Protein AF-A0A7X2MSC3-F1 (afdb_monomer_lite)

pLDDT: mean 94.72, std 5.73, range [72.88, 98.81]

Foldseek 3Di:
DCDDDDPPDDDDPVNDDDDDFDDPVPFDFQQCADDADAFDPDDWDWFFAAPVRATHPFLEEEEEELAQVCVVLVVVLQVCCVPPPVVVQVLHPGYDYPHDHDFAPDPCPDPPNCVVLLVSLVVCVPVNNRLRYAYEYQAPTPRDVVNSQVADPVGDGRDDDPLSYQHCPDPVQDDSVSSSVSNVVSSNVSSVVSSVTGIDIGQLLSDEEEDDDDDDDPCCVVPVVVVVVVVCSNSVSSNHHYDYDPCVVCVSVVSVVRNNDNDPVD

Radius of gyration: 23.98 Å; chains: 1; bounding box: 56×48×65 Å

InterPro domains:
  IPR007392 D-galactarate/Altronate dehydratase, second domain [PF04295] (47-195)
  IPR048332 D-galactarate/Altronate dehydratase, C-terminal domain [PF20629] (205-266)
  IPR052172 UxaA family altronate/galactarate dehydratases [PTHR30536] (1-266)

Sequence (266 aa):
ALRDIAQGSWIDESLVALPEAPPLESLPLATQVPPDLPPLEGYTFEGYRNADGSVGTRNLLGITTSVHCVAGVVDHVVQIIERDLLPRYPNVDGVVALNHLYGCGVAINAPAAVVPIRTIHNLALNANFGGEVMIVSLGCEKLQPERLLTGTPDVQAISLDDHDIVRLQDEKLVGFGAMVNEILQVAERHLQRLNQRQRETCSAAELIVGMQCGGSDAFSGVTANPAVGFASDLLVRCGATVMFSEVTEVRDAIHLLTPRVINQEV

Structure (mmCIF, N/CA/C/O backbone):
data_AF-A0A7X2MSC3-F1
#
_entry.id   AF-A0A7X2MSC3-F1
#
loop_
_atom_site.group_PDB
_atom_site.id
_atom_site.type_symbol
_atom_site.label_atom_id
_atom_site.label_alt_id
_atom_site.label_comp_id
_atom_site.label_asym_id
_atom_site.label_entity_id
_atom_site.label_seq_id
_atom_site.pdbx_PDB_ins_code
_atom_site.Cartn_x
_atom_site.Cartn_y
_atom_site.Cartn_z
_atom_site.occupancy
_atom_site.B_iso_or_equiv
_atom_site.auth_seq_id
_atom_site.auth_comp_id
_atom_site.auth_asym_id
_atom_site.auth_atom_id
_atom_site.pdbx_PDB_model_num
ATOM 1 N N . ALA A 1 1 ? 29.689 -7.950 -26.644 1.00 92.69 1 ALA A N 1
ATOM 2 C CA . ALA A 1 1 ? 30.665 -8.873 -26.030 1.00 92.69 1 ALA A CA 1
ATOM 3 C C . ALA A 1 1 ? 32.055 -8.276 -26.179 1.00 92.69 1 ALA A C 1
ATOM 5 O O . ALA A 1 1 ? 32.299 -7.611 -27.179 1.00 92.69 1 ALA A O 1
ATOM 6 N N . LEU A 1 2 ? 32.942 -8.481 -25.206 1.00 96.69 2 LEU A N 1
ATOM 7 C CA . LEU A 1 2 ? 34.317 -7.956 -25.253 1.00 96.69 2 LEU A CA 1
ATOM 8 C C . LEU A 1 2 ? 35.254 -8.772 -26.164 1.00 96.69 2 LEU A C 1
ATOM 10 O O . LEU A 1 2 ? 36.354 -8.332 -26.484 1.00 96.69 2 LEU A O 1
ATOM 14 N N . ARG A 1 3 ? 34.816 -9.964 -26.577 1.00 96.38 3 ARG A N 1
ATOM 15 C CA . ARG A 1 3 ? 35.485 -10.883 -27.508 1.00 96.38 3 ARG A CA 1
ATOM 16 C C . ARG A 1 3 ? 34.456 -11.826 -28.137 1.00 96.38 3 ARG A C 1
ATOM 18 O O . ARG A 1 3 ? 33.317 -11.862 -27.669 1.00 96.38 3 ARG A O 1
ATOM 25 N N . ASP A 1 4 ? 34.860 -12.608 -29.135 1.00 97.62 4 ASP A N 1
ATOM 26 C CA . ASP A 1 4 ? 34.020 -13.665 -29.712 1.00 97.62 4 ASP A CA 1
ATOM 27 C C . ASP A 1 4 ? 33.708 -14.748 -28.664 1.00 97.62 4 ASP A C 1
ATOM 29 O O . ASP A 1 4 ? 34.598 -15.212 -27.945 1.00 97.62 4 ASP A O 1
ATOM 33 N N . ILE A 1 5 ? 32.437 -15.153 -28.570 1.00 97.44 5 ILE A N 1
ATOM 34 C CA . ILE A 1 5 ? 31.948 -16.159 -27.616 1.00 97.44 5 ILE A CA 1
ATOM 35 C C . ILE A 1 5 ? 31.290 -17.292 -28.407 1.00 97.44 5 ILE A C 1
ATOM 37 O O . ILE A 1 5 ? 30.357 -17.062 -29.174 1.00 97.44 5 ILE A O 1
ATOM 41 N N . ALA A 1 6 ? 31.770 -18.523 -28.224 1.00 97.94 6 ALA A N 1
ATOM 42 C CA . ALA A 1 6 ? 31.222 -19.693 -28.906 1.00 97.94 6 ALA A CA 1
ATOM 43 C C . ALA A 1 6 ? 29.852 -20.102 -28.328 1.00 97.94 6 ALA A C 1
ATOM 45 O O . ALA A 1 6 ? 29.614 -19.988 -27.123 1.00 97.94 6 ALA A O 1
ATOM 46 N N . GLN A 1 7 ? 28.963 -20.636 -29.166 1.00 98.00 7 GLN A N 1
ATOM 47 C CA . GLN A 1 7 ? 27.660 -21.161 -28.738 1.00 98.00 7 GLN A CA 1
ATOM 48 C C . GLN A 1 7 ? 27.803 -22.245 -27.652 1.00 98.00 7 GLN A C 1
ATOM 50 O O . GLN A 1 7 ? 28.674 -23.107 -27.742 1.00 98.00 7 GLN A O 1
ATOM 55 N N . GLY A 1 8 ? 26.928 -22.215 -26.639 1.00 97.69 8 GLY A N 1
ATOM 56 C CA . GLY A 1 8 ? 26.947 -23.162 -25.514 1.00 97.69 8 GLY A CA 1
ATOM 57 C C . GLY A 1 8 ? 27.988 -22.852 -24.432 1.00 97.69 8 GLY A C 1
ATOM 58 O O . GLY A 1 8 ? 28.121 -23.621 -23.483 1.00 97.69 8 GLY A O 1
ATOM 59 N N . SER A 1 9 ? 28.713 -21.735 -24.555 1.00 98.00 9 SER A N 1
ATOM 60 C CA . SER A 1 9 ? 29.642 -21.268 -23.522 1.00 98.00 9 SER A CA 1
ATOM 61 C C . SER A 1 9 ? 28.902 -20.578 -22.374 1.00 98.00 9 SER A C 1
ATOM 63 O O . SER A 1 9 ? 27.876 -19.931 -22.587 1.00 98.00 9 SER A O 1
ATOM 65 N N . TRP A 1 10 ? 29.454 -20.665 -21.162 1.00 97.75 10 TRP A N 1
ATOM 66 C CA . TRP A 1 10 ? 29.003 -19.854 -20.030 1.00 97.75 10 TRP A CA 1
ATOM 67 C C . TRP A 1 10 ? 29.459 -18.400 -20.206 1.00 97.75 10 TRP A C 1
ATOM 69 O O . TRP A 1 10 ? 30.624 -18.149 -20.517 1.00 97.75 10 TRP A O 1
ATOM 79 N N . ILE A 1 11 ? 28.530 -17.458 -20.030 1.00 98.00 11 ILE A N 1
ATOM 80 C CA . ILE A 1 11 ? 28.796 -16.019 -20.068 1.00 98.00 11 ILE A CA 1
ATOM 81 C C . ILE A 1 11 ? 28.781 -15.497 -18.633 1.00 98.00 11 ILE A C 1
ATOM 83 O O . ILE A 1 11 ? 27.747 -15.562 -17.972 1.00 98.00 11 ILE A O 1
ATOM 87 N N . ASP A 1 12 ? 29.917 -14.987 -18.168 1.00 97.31 12 ASP A N 1
ATOM 88 C CA . ASP A 1 12 ? 30.031 -14.254 -16.909 1.00 97.31 12 ASP A CA 1
ATOM 89 C C . ASP A 1 12 ? 30.137 -12.737 -17.152 1.00 97.31 12 ASP A C 1
ATOM 91 O O . ASP A 1 12 ? 30.387 -12.283 -18.275 1.00 97.31 12 ASP A O 1
ATOM 95 N N . GLU A 1 13 ? 29.969 -11.952 -16.086 1.00 97.88 13 GLU A N 1
ATOM 96 C CA . GLU A 1 13 ? 29.914 -10.485 -16.149 1.00 97.88 13 GLU A CA 1
ATOM 97 C C . GLU A 1 13 ? 31.181 -9.843 -16.742 1.00 97.88 13 GLU A C 1
ATOM 99 O O . GLU A 1 13 ? 31.117 -8.766 -17.329 1.00 97.88 13 GLU A O 1
ATOM 104 N N . SER A 1 14 ? 32.344 -10.502 -16.665 1.00 97.50 14 SER A N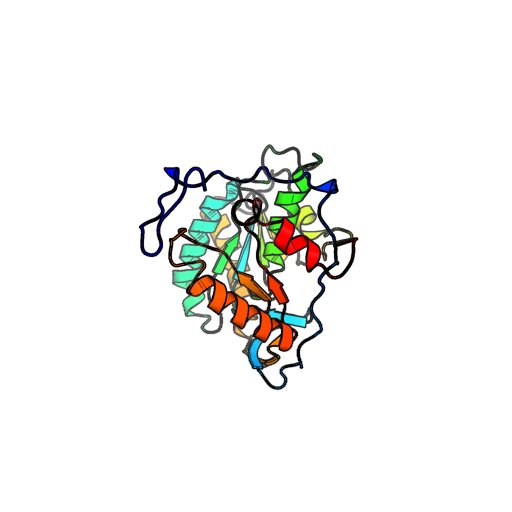 1
ATOM 105 C CA . SER A 1 14 ? 33.598 -9.982 -17.229 1.00 97.50 14 SER A CA 1
ATOM 106 C C . SER A 1 14 ? 33.680 -10.083 -18.756 1.00 97.50 14 SER A C 1
ATOM 108 O O . SER A 1 14 ? 34.610 -9.547 -19.360 1.00 97.50 14 SER A O 1
ATOM 110 N N . LEU A 1 15 ? 32.729 -10.767 -19.402 1.00 97.81 15 LEU A N 1
ATOM 111 C CA . LEU A 1 15 ? 32.680 -10.947 -20.858 1.00 97.81 15 LEU A CA 1
ATOM 112 C C . LEU A 1 15 ? 31.780 -9.927 -21.563 1.00 97.81 15 LEU A C 1
ATOM 114 O O . LEU A 1 15 ? 31.787 -9.832 -22.802 1.00 97.81 15 LEU A O 1
ATOM 118 N N . VAL A 1 16 ? 31.017 -9.159 -20.789 1.00 98.06 16 VAL A N 1
ATOM 119 C CA . VAL A 1 16 ? 30.061 -8.171 -21.279 1.00 98.06 16 VAL A CA 1
ATOM 120 C C . VAL A 1 16 ? 30.520 -6.761 -20.922 1.00 98.06 16 VAL A C 1
ATOM 122 O O . VAL A 1 16 ? 31.125 -6.515 -19.886 1.00 98.06 16 VAL A O 1
ATOM 125 N N . ALA A 1 17 ? 30.261 -5.826 -21.831 1.00 97.88 17 ALA A N 1
ATOM 126 C CA . ALA A 1 17 ? 30.414 -4.405 -21.561 1.00 97.88 17 ALA A CA 1
ATOM 127 C C . ALA A 1 17 ? 29.020 -3.838 -21.313 1.00 97.88 17 ALA A C 1
ATOM 129 O O . ALA A 1 17 ? 28.121 -4.081 -22.123 1.00 97.88 17 ALA A O 1
ATOM 130 N N . LEU A 1 18 ? 28.850 -3.100 -20.217 1.00 97.94 18 LEU A N 1
ATOM 131 C CA . LEU A 1 18 ? 27.607 -2.383 -19.963 1.00 97.94 18 LEU A CA 1
ATOM 132 C C . LEU A 1 18 ? 27.454 -1.259 -20.999 1.00 97.94 18 LEU A C 1
ATOM 134 O O . LEU A 1 18 ? 28.422 -0.531 -21.242 1.00 97.94 18 LEU A O 1
ATOM 138 N N . PRO A 1 19 ? 26.279 -1.111 -21.631 1.00 97.38 19 PRO A N 1
ATOM 139 C CA . PRO A 1 19 ? 26.021 0.029 -22.497 1.00 97.38 19 PRO A CA 1
ATOM 140 C C . PRO A 1 19 ? 25.949 1.318 -21.669 1.00 97.38 19 PRO A C 1
ATOM 142 O O . PRO A 1 19 ? 25.466 1.314 -20.537 1.00 97.38 19 PRO A O 1
ATOM 145 N N . GLU A 1 20 ? 26.396 2.434 -22.241 1.00 97.75 20 GLU A N 1
ATOM 146 C CA . GLU A 1 20 ? 26.186 3.748 -21.631 1.00 97.75 20 GLU A CA 1
ATOM 147 C C . GLU A 1 20 ? 24.697 4.116 -21.688 1.00 97.75 20 GLU A C 1
ATOM 149 O O . GLU A 1 20 ? 24.053 4.006 -22.736 1.00 97.75 20 GLU A O 1
ATOM 154 N N . ALA A 1 21 ? 24.140 4.545 -20.555 1.00 97.88 21 ALA A N 1
ATOM 155 C CA . ALA A 1 21 ? 22.740 4.940 -20.482 1.00 97.88 21 ALA A CA 1
ATOM 156 C C . ALA A 1 21 ? 22.504 6.254 -21.256 1.00 97.88 21 ALA A C 1
ATOM 158 O O . ALA A 1 21 ? 23.259 7.214 -21.070 1.00 97.88 21 ALA A O 1
ATOM 159 N N . PRO A 1 22 ? 21.449 6.344 -22.088 1.00 97.00 22 PRO A N 1
ATOM 160 C CA . PRO A 1 22 ? 21.106 7.589 -22.764 1.00 97.00 22 PRO A CA 1
ATOM 161 C C . PRO A 1 22 ? 20.617 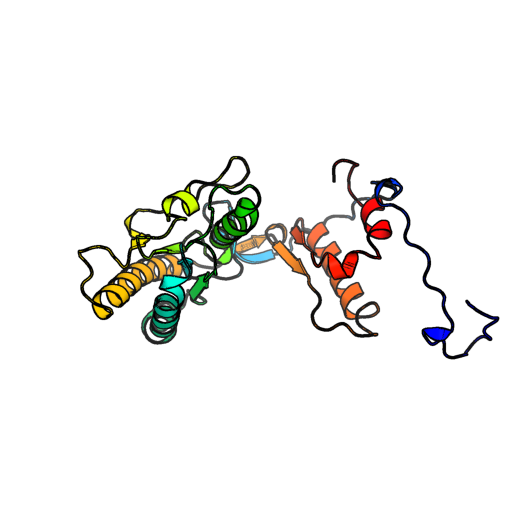8.660 -21.764 1.00 97.00 22 PRO A C 1
ATOM 163 O O . PRO A 1 22 ? 20.079 8.318 -20.704 1.00 97.00 22 PRO A O 1
ATOM 166 N N . PRO A 1 23 ? 20.749 9.961 -22.095 1.00 97.94 23 PRO A N 1
ATOM 167 C CA . PRO A 1 23 ? 20.162 11.049 -21.308 1.00 97.94 23 PRO A CA 1
ATOM 168 C C . PRO A 1 23 ? 18.635 10.927 -21.196 1.00 97.94 23 PRO A C 1
ATOM 170 O O . PRO A 1 23 ? 17.976 10.513 -22.153 1.00 97.94 23 PRO A O 1
ATOM 173 N N . LEU A 1 24 ? 18.058 11.333 -20.059 1.00 97.94 24 LEU A N 1
ATOM 174 C CA . LEU A 1 24 ? 16.615 11.206 -19.800 1.00 97.94 24 LEU A CA 1
ATOM 175 C C . LEU A 1 24 ? 15.771 11.996 -20.808 1.00 97.94 24 LEU A C 1
ATOM 177 O O . LEU A 1 24 ? 14.738 11.519 -21.262 1.00 97.94 24 LEU A O 1
ATOM 181 N N . GLU A 1 25 ? 16.247 13.171 -21.212 1.00 97.56 25 GLU A N 1
ATOM 182 C CA . GLU A 1 25 ? 15.561 14.079 -22.137 1.00 97.56 25 GLU A CA 1
ATOM 183 C C . GLU A 1 25 ? 15.488 13.517 -23.564 1.00 97.56 25 GLU A C 1
ATOM 185 O O . GLU A 1 25 ? 14.735 14.019 -24.395 1.00 97.56 25 GLU A O 1
ATOM 190 N N . SER A 1 26 ? 16.287 12.487 -23.860 1.00 97.75 26 SER A N 1
ATOM 191 C CA . SER A 1 26 ? 16.315 11.816 -25.161 1.00 97.75 26 SER A CA 1
ATOM 192 C C . SER A 1 26 ? 15.410 10.584 -25.237 1.00 97.75 26 SER A C 1
ATOM 194 O O . SER A 1 26 ? 15.279 9.991 -26.310 1.00 97.75 26 SER A O 1
ATOM 196 N N . LEU A 1 27 ? 14.801 10.175 -24.117 1.00 98.19 27 LEU A N 1
ATOM 197 C CA . LEU A 1 27 ? 13.987 8.967 -24.072 1.00 98.19 27 LEU A CA 1
ATOM 198 C C . LEU A 1 27 ? 12.670 9.151 -24.842 1.00 98.19 27 LEU A C 1
ATOM 200 O O . LEU A 1 27 ? 12.000 10.174 -24.692 1.00 98.19 27 LEU A O 1
ATOM 204 N N . PRO A 1 28 ? 12.251 8.156 -25.644 1.00 97.62 28 PRO A N 1
ATOM 205 C CA . PRO A 1 28 ? 10.963 8.208 -26.316 1.00 97.62 28 PRO A CA 1
ATOM 206 C C . PRO A 1 28 ? 9.818 8.096 -25.300 1.00 97.62 28 PRO A C 1
ATOM 208 O O . PRO A 1 28 ? 9.821 7.209 -24.441 1.00 97.62 28 PRO A O 1
ATOM 211 N N . LEU A 1 29 ? 8.820 8.969 -25.444 1.00 98.38 29 LEU A N 1
ATOM 212 C CA . LEU A 1 29 ? 7.627 9.035 -24.596 1.00 98.38 29 LEU A CA 1
ATOM 213 C C . LEU A 1 29 ? 6.388 8.619 -25.396 1.00 98.38 29 LEU A C 1
ATOM 215 O O . LEU A 1 29 ? 6.201 9.102 -26.514 1.00 98.38 29 LEU A O 1
ATOM 219 N N . ALA A 1 30 ? 5.557 7.736 -24.839 1.00 98.00 30 ALA A N 1
ATOM 220 C CA . ALA A 1 30 ? 4.280 7.295 -25.423 1.00 98.00 30 ALA A CA 1
ATOM 221 C C . ALA A 1 30 ? 4.374 6.779 -26.878 1.00 98.00 30 ALA A C 1
ATOM 223 O O . ALA A 1 30 ? 3.454 6.933 -27.679 1.00 98.00 30 ALA A O 1
ATOM 224 N N . THR A 1 31 ? 5.508 6.184 -27.258 1.00 98.25 31 THR A N 1
ATOM 225 C CA . THR A 1 31 ? 5.746 5.723 -28.641 1.00 98.25 31 THR A CA 1
ATOM 226 C C . THR A 1 31 ? 5.257 4.300 -28.908 1.00 98.25 31 THR A C 1
ATOM 228 O O . THR A 1 31 ? 5.161 3.894 -30.064 1.00 98.25 31 THR A O 1
ATOM 231 N N . GLN A 1 32 ? 4.968 3.532 -27.855 1.00 97.81 32 GLN A N 1
ATOM 232 C CA . GLN A 1 32 ? 4.581 2.122 -27.908 1.00 97.81 32 GLN A CA 1
ATOM 233 C C . GLN A 1 32 ? 3.467 1.832 -26.896 1.00 97.81 32 GLN A C 1
ATOM 235 O O . GLN A 1 32 ? 3.558 0.895 -26.100 1.00 97.81 32 GLN A O 1
ATOM 240 N N . VAL A 1 33 ? 2.417 2.654 -26.911 1.00 97.81 33 VAL A N 1
ATOM 241 C CA . VAL A 1 33 ? 1.224 2.414 -26.094 1.00 97.81 33 VAL A CA 1
ATOM 242 C C . VAL A 1 33 ? 0.535 1.146 -26.610 1.00 97.81 33 VAL A C 1
ATOM 244 O O . VAL A 1 33 ? 0.126 1.118 -27.777 1.00 97.81 33 VAL A O 1
ATOM 247 N N . PRO A 1 34 ? 0.443 0.072 -25.806 1.00 96.19 34 PRO A N 1
ATOM 248 C CA . PRO A 1 34 ? -0.243 -1.138 -26.234 1.00 96.19 34 PRO A CA 1
ATOM 249 C C . PRO A 1 34 ? -1.746 -0.861 -26.399 1.00 96.19 34 PRO A C 1
ATOM 251 O O . PRO A 1 34 ? -2.290 -0.019 -25.686 1.00 96.19 34 PRO A O 1
ATOM 254 N N . PRO A 1 35 ? -2.438 -1.555 -27.320 1.00 96.31 35 PRO A N 1
ATOM 255 C CA . PRO A 1 35 ? -3.889 -1.469 -27.395 1.00 96.31 35 PRO A CA 1
ATOM 256 C C . PRO A 1 35 ? -4.527 -2.062 -26.135 1.00 96.31 35 PRO A C 1
ATOM 258 O O . PRO A 1 35 ? -3.997 -3.013 -25.553 1.00 96.31 35 PRO A O 1
ATOM 261 N N . ASP A 1 36 ? -5.700 -1.550 -25.772 1.00 95.81 36 ASP A N 1
ATOM 262 C CA . ASP A 1 36 ? -6.474 -2.102 -24.665 1.00 95.81 36 ASP A CA 1
ATOM 263 C C . ASP A 1 36 ? -6.839 -3.569 -24.925 1.00 95.81 36 ASP A C 1
ATOM 265 O O . ASP A 1 36 ? -7.272 -3.968 -26.013 1.00 95.81 36 ASP A O 1
ATOM 269 N N . LEU A 1 37 ? -6.669 -4.388 -23.892 1.00 97.38 37 LEU A N 1
ATOM 270 C CA . LEU A 1 37 ? -7.087 -5.784 -23.889 1.00 97.38 37 LEU A CA 1
ATOM 271 C C . LEU A 1 37 ? -8.595 -5.872 -23.585 1.00 97.38 37 LEU A C 1
ATOM 273 O O . LEU A 1 37 ? -9.115 -5.033 -22.850 1.00 97.38 37 LEU A O 1
ATOM 277 N N . PRO A 1 38 ? -9.312 -6.908 -24.066 1.00 98.31 38 PRO A N 1
ATOM 278 C CA . PRO A 1 38 ? -10.724 -7.086 -23.735 1.00 98.31 38 PRO A CA 1
ATOM 279 C C . PRO A 1 38 ? -10.950 -7.154 -22.214 1.00 98.31 38 PRO A C 1
ATOM 281 O O . PRO A 1 38 ? -10.220 -7.904 -21.540 1.00 98.31 38 PRO A O 1
ATOM 284 N N . PRO A 1 39 ? -11.949 -6.428 -21.676 1.00 98.38 39 PRO A N 1
ATOM 285 C CA . PRO A 1 39 ? -12.200 -6.379 -20.241 1.00 98.38 39 PRO A CA 1
ATOM 286 C C . PRO A 1 39 ? -12.589 -7.754 -19.689 1.00 98.38 39 PRO A C 1
ATOM 288 O O . PRO A 1 39 ? -13.079 -8.631 -20.406 1.00 98.38 39 PRO A O 1
ATOM 291 N N . LEU A 1 40 ? -12.339 -7.943 -18.397 1.00 98.56 40 LEU A N 1
ATOM 292 C CA . LEU A 1 40 ? -12.760 -9.107 -17.627 1.00 98.56 40 LEU A CA 1
ATOM 293 C C . LEU A 1 40 ? -13.870 -8.684 -16.667 1.00 98.56 40 LEU A C 1
ATOM 295 O O . LEU A 1 40 ? -13.644 -7.911 -15.742 1.00 98.56 40 LEU A O 1
ATOM 299 N N . GLU A 1 41 ? -15.072 -9.208 -16.880 1.00 97.69 41 GLU A N 1
ATOM 300 C CA . GLU A 1 41 ? -16.261 -8.862 -16.098 1.00 97.69 41 GLU A CA 1
ATOM 301 C C . GLU A 1 41 ? -16.670 -10.003 -15.155 1.00 97.69 41 GLU A C 1
ATOM 303 O O . GLU A 1 41 ? -16.309 -11.163 -15.354 1.00 97.69 41 GLU A O 1
ATOM 308 N N . GLY A 1 42 ? -17.450 -9.678 -14.120 1.00 97.50 42 GLY A N 1
ATOM 309 C CA . GLY A 1 42 ? -18.050 -10.665 -13.213 1.00 97.50 42 GLY A CA 1
ATOM 310 C C . GLY A 1 42 ? -17.126 -11.218 -12.122 1.00 97.50 42 GLY A C 1
ATOM 311 O O . GLY A 1 42 ? -17.589 -11.993 -11.287 1.00 97.50 42 GLY A O 1
ATOM 312 N N . TYR A 1 43 ? -15.853 -10.815 -12.081 1.00 98.62 43 TYR A N 1
ATOM 313 C CA . TYR A 1 43 ? -14.948 -11.155 -10.983 1.00 98.62 43 TYR A CA 1
ATOM 314 C C . TYR A 1 43 ? -15.225 -10.284 -9.759 1.00 98.62 43 TYR A C 1
ATOM 316 O O . TYR A 1 43 ? -15.305 -9.058 -9.856 1.00 98.62 43 TYR A O 1
ATOM 324 N N . THR A 1 44 ? -15.345 -10.922 -8.599 1.00 98.81 44 THR A N 1
ATOM 325 C CA . THR A 1 44 ? -15.687 -10.265 -7.337 1.00 98.81 44 THR A CA 1
ATOM 326 C C . THR A 1 44 ? -14.785 -10.722 -6.194 1.00 98.81 44 THR A C 1
ATOM 328 O O . THR A 1 44 ? -14.074 -11.724 -6.299 1.00 98.81 44 THR A O 1
ATOM 331 N N . PHE A 1 45 ? -14.818 -9.983 -5.086 1.00 98.75 45 PHE A N 1
ATOM 332 C CA . PHE A 1 45 ? -14.236 -10.380 -3.808 1.00 98.75 45 PHE A CA 1
ATOM 333 C C . PHE A 1 45 ? -15.104 -9.893 -2.645 1.00 98.75 45 PHE A C 1
ATOM 335 O O . PHE A 1 45 ? -15.861 -8.936 -2.778 1.00 98.75 45 PHE A O 1
ATOM 342 N N . GLU A 1 46 ? -14.969 -10.537 -1.490 1.00 98.69 46 GLU A N 1
ATOM 343 C CA . GLU A 1 46 ? -15.667 -10.137 -0.268 1.00 98.69 46 GLU A CA 1
ATOM 344 C C . GLU A 1 46 ? -14.871 -9.032 0.438 1.00 98.69 46 GLU A C 1
ATOM 346 O O . GLU A 1 46 ? -13.817 -9.299 1.026 1.00 98.69 46 GLU A O 1
ATOM 351 N N . GLY A 1 47 ? -15.348 -7.790 0.374 1.00 98.38 47 GLY A N 1
ATOM 352 C CA . GLY A 1 47 ? -14.659 -6.599 0.880 1.00 98.38 47 GLY A CA 1
ATOM 353 C C . GLY A 1 47 ? -15.513 -5.770 1.838 1.00 98.38 47 GLY A C 1
ATOM 354 O O . GLY A 1 47 ? -16.711 -5.994 1.962 1.00 98.38 47 GLY A O 1
ATOM 355 N N . TYR A 1 48 ? -14.902 -4.810 2.528 1.00 98.56 48 TYR A N 1
ATOM 356 C CA . TYR A 1 48 ? -15.590 -3.871 3.414 1.00 98.56 48 TYR A CA 1
ATOM 357 C C . TYR A 1 48 ? -15.796 -2.540 2.696 1.00 98.56 48 TYR A C 1
ATOM 359 O O . TYR A 1 48 ? -14.840 -1.787 2.505 1.00 98.56 48 TYR A O 1
ATOM 367 N N . ARG A 1 49 ? -17.036 -2.244 2.298 1.00 98.06 49 ARG A N 1
ATOM 368 C CA . ARG A 1 49 ? -17.384 -0.968 1.667 1.00 98.06 49 ARG A CA 1
ATOM 369 C C . ARG A 1 49 ? -17.226 0.182 2.669 1.00 98.06 49 ARG A C 1
ATOM 371 O O . ARG A 1 49 ? -17.618 0.061 3.835 1.00 98.06 49 ARG A O 1
ATOM 378 N N . ASN A 1 50 ? -16.643 1.285 2.213 1.00 96.75 50 ASN A N 1
ATOM 379 C CA . ASN A 1 50 ? -16.480 2.521 2.973 1.00 96.75 50 ASN A CA 1
ATOM 380 C C . ASN A 1 50 ? -17.479 3.582 2.499 1.00 96.75 50 ASN A C 1
ATOM 382 O O . ASN A 1 50 ? -18.015 3.503 1.393 1.00 96.75 50 ASN A O 1
ATOM 386 N N . ALA A 1 51 ? -17.712 4.601 3.328 1.00 93.25 51 ALA A N 1
ATOM 387 C CA . ALA A 1 51 ? -18.622 5.699 2.997 1.00 93.25 51 ALA A CA 1
ATOM 388 C C . ALA A 1 51 ? -18.142 6.552 1.805 1.00 93.25 51 ALA A C 1
ATOM 390 O O . ALA A 1 51 ? -18.963 7.144 1.109 1.00 93.25 51 ALA A O 1
ATOM 391 N N . ASP A 1 52 ? -16.830 6.591 1.552 1.00 92.69 52 ASP A N 1
ATOM 392 C CA . ASP A 1 52 ? -16.215 7.279 0.408 1.00 92.69 52 ASP A CA 1
ATOM 393 C C . ASP A 1 52 ? -16.263 6.466 -0.904 1.00 92.69 52 ASP A C 1
ATOM 395 O O . ASP A 1 52 ? -15.821 6.948 -1.945 1.00 92.69 52 ASP A O 1
ATOM 399 N N . GLY A 1 53 ? -16.812 5.246 -0.867 1.00 95.62 53 GLY A N 1
ATOM 400 C CA . GLY A 1 53 ? -16.923 4.329 -2.003 1.00 95.62 53 GLY A CA 1
ATOM 401 C C . GLY A 1 53 ? -15.796 3.299 -2.106 1.00 95.62 53 GLY A C 1
ATOM 402 O O . GLY A 1 53 ? -16.009 2.249 -2.720 1.00 95.62 53 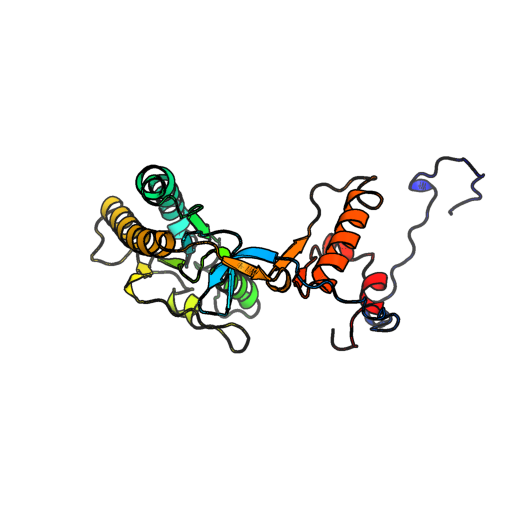GLY A O 1
ATOM 403 N N . SER A 1 54 ? -14.650 3.539 -1.459 1.00 97.50 54 SER A N 1
ATOM 404 C CA . SER A 1 54 ? -13.514 2.612 -1.460 1.00 97.50 54 SER A CA 1
ATOM 405 C C . SER A 1 54 ? -13.847 1.286 -0.765 1.00 97.50 54 SER A C 1
ATOM 407 O O . SER A 1 54 ? -14.809 1.180 0.006 1.00 97.50 54 SER A O 1
ATOM 409 N N . VAL A 1 55 ? -13.056 0.245 -1.043 1.00 98.69 55 VAL A N 1
ATOM 410 C CA . VAL A 1 55 ? -13.273 -1.095 -0.481 1.00 98.69 55 VAL A CA 1
ATOM 411 C C . VAL A 1 55 ? -12.022 -1.608 0.220 1.00 98.69 55 VAL A C 1
ATOM 413 O O . VAL A 1 55 ? -10.984 -1.838 -0.398 1.00 98.69 55 VAL A O 1
ATOM 416 N N . GLY A 1 56 ? -12.134 -1.836 1.527 1.00 98.44 56 GLY A N 1
ATOM 417 C CA . GLY A 1 56 ? -11.101 -2.482 2.329 1.00 98.44 56 GLY A CA 1
ATOM 418 C C . GLY A 1 56 ? -11.092 -4.002 2.146 1.00 98.44 56 GLY A C 1
ATOM 419 O O . GLY A 1 56 ? -12.131 -4.656 2.079 1.00 98.44 56 GLY A O 1
ATOM 420 N N . THR A 1 57 ? -9.907 -4.606 2.129 1.00 98.62 57 THR A N 1
ATOM 421 C CA . THR A 1 57 ? -9.724 -6.071 2.202 1.00 98.62 57 THR A CA 1
ATOM 422 C C . THR A 1 57 ? -9.610 -6.572 3.645 1.00 98.62 57 THR A C 1
ATOM 424 O O . THR A 1 57 ? -9.756 -7.775 3.912 1.00 98.62 57 THR A O 1
ATOM 427 N N . ARG A 1 58 ? -9.371 -5.649 4.580 1.00 98.50 58 ARG A N 1
ATOM 428 C CA . ARG A 1 58 ? -9.331 -5.844 6.031 1.00 98.50 58 ARG A CA 1
ATOM 429 C C . ARG A 1 58 ? -10.175 -4.780 6.733 1.00 98.50 58 ARG A C 1
ATOM 431 O O . ARG A 1 58 ? -10.446 -3.733 6.155 1.00 98.50 58 ARG A O 1
ATOM 438 N N . ASN A 1 59 ? -10.562 -5.065 7.968 1.00 98.50 59 ASN A N 1
ATOM 439 C CA . ASN A 1 59 ? -11.273 -4.165 8.866 1.00 98.50 59 ASN A CA 1
ATOM 440 C C . ASN A 1 59 ? -10.389 -3.875 10.084 1.00 98.50 59 ASN A C 1
ATOM 442 O O . ASN A 1 59 ? -10.395 -4.636 11.051 1.00 98.50 59 ASN A O 1
ATOM 446 N N . LEU A 1 60 ? -9.568 -2.829 9.997 1.00 98.56 60 LEU A N 1
ATOM 447 C CA . LEU A 1 60 ? -8.531 -2.508 10.978 1.00 98.56 60 LEU A CA 1
ATOM 448 C C . LEU A 1 60 ? -8.864 -1.223 11.732 1.00 98.56 60 LEU A C 1
ATOM 450 O O . LEU A 1 60 ? -9.344 -0.262 11.139 1.00 98.56 60 LEU A O 1
ATOM 454 N N . LEU A 1 61 ? -8.510 -1.175 13.014 1.00 98.12 61 LEU A N 1
ATOM 455 C CA . LEU A 1 61 ? -8.392 0.087 13.741 1.00 98.12 61 LEU A CA 1
ATOM 456 C C . LEU A 1 61 ? -7.048 0.747 13.407 1.00 98.12 61 LEU A C 1
ATOM 458 O O . LEU A 1 61 ? -5.993 0.167 13.672 1.00 98.12 61 LEU A O 1
ATOM 462 N N . GLY A 1 62 ? -7.079 1.962 12.863 1.00 97.19 62 GLY A N 1
ATOM 463 C CA . GLY A 1 62 ? -5.882 2.779 12.667 1.00 97.19 62 GLY A CA 1
ATOM 464 C C . GLY A 1 62 ? -5.644 3.721 13.845 1.00 97.19 62 GLY A C 1
ATOM 465 O O . GLY A 1 62 ? -6.525 4.496 14.207 1.00 97.19 62 GLY A O 1
ATOM 466 N N . ILE A 1 63 ? -4.443 3.701 14.423 1.00 96.88 63 ILE A N 1
ATOM 467 C CA . ILE A 1 63 ? -3.995 4.698 15.403 1.00 96.88 63 ILE A CA 1
ATOM 468 C C . ILE A 1 63 ? -2.865 5.495 14.764 1.00 96.88 63 ILE A C 1
ATOM 470 O O . ILE A 1 63 ? -1.731 5.022 14.691 1.00 96.88 63 ILE A O 1
ATOM 474 N N . THR A 1 64 ? -3.155 6.699 14.279 1.00 94.12 64 THR A N 1
ATOM 475 C CA . THR A 1 64 ? -2.108 7.587 13.770 1.00 94.12 64 THR A CA 1
ATOM 476 C C . THR A 1 64 ? -1.524 8.443 14.881 1.00 94.12 64 THR A C 1
ATOM 478 O O . THR A 1 64 ? -2.166 8.725 15.893 1.00 94.12 64 THR A O 1
ATOM 481 N N . THR A 1 65 ? -0.279 8.862 14.690 1.00 93.44 65 THR A N 1
ATOM 482 C CA . THR A 1 65 ? 0.408 9.766 15.610 1.00 93.44 65 THR A CA 1
ATOM 483 C C . THR A 1 65 ? 0.657 11.102 14.929 1.00 93.44 65 THR A C 1
ATOM 485 O O . THR A 1 65 ? 0.749 11.173 13.708 1.00 93.44 65 THR A O 1
ATOM 488 N N . SER A 1 66 ? 0.718 12.180 15.706 1.00 89.56 66 SER A N 1
ATOM 489 C CA . SER A 1 66 ? 1.166 13.492 15.219 1.00 89.56 66 SER A CA 1
ATOM 490 C C . SER A 1 66 ? 2.680 13.680 15.374 1.00 89.56 66 SER A C 1
ATOM 492 O O . SER A 1 66 ? 3.288 14.571 14.770 1.00 89.56 66 SER A O 1
ATOM 494 N N . VAL A 1 67 ? 3.313 12.838 16.200 1.00 91.56 67 VAL A N 1
ATOM 495 C CA . VAL A 1 67 ? 4.703 12.989 16.620 1.00 91.56 67 VAL A CA 1
ATOM 496 C C . VAL A 1 67 ? 5.308 11.687 17.140 1.00 91.56 67 VAL A C 1
ATOM 498 O O . VAL A 1 67 ? 4.649 10.903 17.812 1.00 91.56 67 VAL A O 1
ATOM 501 N N . HIS A 1 68 ? 6.614 11.502 16.937 1.00 91.50 68 HIS A N 1
ATOM 502 C CA . HIS A 1 68 ? 7.333 10.322 17.430 1.00 91.50 68 HIS A CA 1
ATOM 503 C C . HIS A 1 68 ? 7.308 10.140 18.959 1.00 91.50 68 HIS A C 1
ATOM 505 O O . HIS A 1 68 ? 7.391 9.020 19.453 1.00 91.50 68 HIS A O 1
ATOM 511 N N . CYS A 1 69 ? 7.202 11.228 19.729 1.00 92.94 69 CYS A N 1
ATOM 512 C CA . CYS A 1 69 ? 7.304 11.189 21.191 1.00 92.94 69 CYS A CA 1
ATOM 513 C C . CYS A 1 69 ? 6.237 10.314 21.870 1.00 92.94 69 CYS A C 1
ATOM 515 O O . CYS A 1 69 ? 6.449 9.897 23.005 1.00 92.94 69 CYS A O 1
ATOM 517 N N . VAL A 1 70 ? 5.117 10.024 21.196 1.00 94.56 70 VAL A N 1
ATOM 518 C CA . VAL A 1 70 ? 4.060 9.150 21.731 1.00 94.56 70 VAL A CA 1
ATOM 519 C C . VAL A 1 70 ? 4.206 7.684 21.312 1.00 94.56 70 VAL A C 1
ATOM 521 O O . VAL A 1 70 ? 3.482 6.847 21.841 1.00 94.56 70 VAL A O 1
ATOM 524 N N . ALA A 1 71 ? 5.146 7.348 20.417 1.00 93.88 71 ALA A N 1
ATOM 525 C CA . ALA A 1 71 ? 5.244 6.021 19.799 1.00 93.88 71 ALA A CA 1
ATOM 526 C C . ALA A 1 71 ? 5.311 4.884 20.831 1.00 93.88 71 ALA A C 1
ATOM 528 O O . ALA A 1 71 ? 4.535 3.940 20.753 1.00 93.88 71 ALA A O 1
ATOM 529 N N . GLY A 1 72 ? 6.147 5.019 21.868 1.00 94.75 72 GLY A N 1
ATOM 530 C CA . GLY A 1 72 ? 6.253 3.996 22.916 1.00 94.75 72 GLY A CA 1
ATOM 531 C C . GLY A 1 72 ? 4.980 3.822 23.757 1.00 94.75 72 GLY A C 1
ATOM 532 O O . GLY A 1 72 ? 4.694 2.718 24.213 1.00 94.75 72 GLY A O 1
ATOM 533 N N . VAL A 1 73 ? 4.193 4.890 23.944 1.00 96.38 73 VAL A N 1
ATOM 534 C CA . VAL A 1 73 ? 2.882 4.803 24.612 1.00 96.38 73 VAL A CA 1
ATOM 535 C C . VAL A 1 73 ? 1.897 4.069 23.709 1.00 96.38 73 VAL A C 1
ATOM 537 O O . VAL A 1 73 ? 1.207 3.165 24.169 1.00 96.38 73 VAL A O 1
ATOM 540 N N . VAL A 1 74 ? 1.862 4.422 22.424 1.00 97.25 74 VAL A N 1
ATOM 541 C CA . VAL A 1 74 ? 0.964 3.807 21.442 1.00 97.25 74 VAL A CA 1
ATOM 542 C C . VAL A 1 74 ? 1.278 2.322 21.260 1.00 97.25 74 VAL A C 1
ATOM 544 O O . VAL A 1 74 ? 0.359 1.515 21.336 1.00 97.25 74 VAL A O 1
ATOM 547 N N . ASP A 1 75 ? 2.549 1.936 21.131 1.00 97.75 75 ASP A N 1
ATOM 548 C CA . ASP A 1 75 ? 2.959 0.528 21.023 1.00 97.75 75 ASP A CA 1
ATOM 549 C C . ASP A 1 75 ? 2.521 -0.288 22.246 1.00 97.75 75 ASP A C 1
ATOM 551 O O . ASP A 1 75 ? 2.025 -1.409 22.119 1.00 97.75 75 ASP A O 1
ATOM 555 N N . HIS A 1 76 ? 2.649 0.292 23.444 1.00 97.94 76 HIS A N 1
ATOM 556 C CA . HIS A 1 76 ? 2.176 -0.340 24.671 1.00 97.94 76 HIS A CA 1
ATOM 557 C C . HIS A 1 76 ? 0.652 -0.517 24.680 1.00 97.94 76 HIS A C 1
ATOM 559 O O . HIS A 1 76 ? 0.152 -1.576 25.058 1.00 97.94 76 HIS A O 1
ATOM 565 N N . VAL A 1 77 ? -0.096 0.500 24.246 1.00 97.94 77 VAL A N 1
ATOM 566 C CA . VAL A 1 77 ? -1.560 0.439 24.156 1.00 97.94 77 VAL A CA 1
ATOM 567 C C . VAL A 1 77 ? -2.007 -0.579 23.111 1.00 97.94 77 VAL A C 1
ATOM 569 O O . VAL A 1 77 ? -2.932 -1.334 23.389 1.00 97.94 77 VAL A O 1
ATOM 572 N N . VAL A 1 78 ? -1.356 -0.652 21.946 1.00 98.31 78 VAL A N 1
ATOM 573 C CA . VAL A 1 78 ? -1.671 -1.638 20.897 1.00 98.31 78 VAL A CA 1
ATOM 574 C C . VAL A 1 78 ? -1.608 -3.057 21.456 1.00 98.31 78 VAL A C 1
ATOM 576 O O . VAL A 1 78 ? -2.561 -3.813 21.290 1.00 98.31 78 VAL A O 1
ATOM 579 N N . GLN A 1 79 ? -0.565 -3.388 22.222 1.00 98.38 79 GLN A N 1
ATOM 580 C CA . GLN A 1 79 ? -0.450 -4.697 22.880 1.00 98.38 79 GLN A CA 1
ATOM 581 C C . GLN A 1 79 ? -1.605 -4.976 23.856 1.00 98.38 79 GLN A C 1
ATOM 583 O O . GLN A 1 79 ? -2.055 -6.115 23.983 1.00 98.38 79 GLN A O 1
ATOM 588 N N . ILE A 1 80 ? -2.092 -3.950 24.562 1.00 98.44 80 ILE A N 1
ATOM 589 C CA . ILE A 1 80 ? -3.256 -4.073 25.451 1.00 98.44 80 ILE A CA 1
ATOM 590 C C . ILE A 1 80 ? -4.535 -4.268 24.631 1.00 98.44 80 ILE A C 1
ATOM 592 O O . ILE A 1 80 ? -5.335 -5.137 24.968 1.00 98.44 80 ILE A O 1
ATOM 596 N N . ILE A 1 81 ? -4.725 -3.504 23.551 1.00 98.31 81 ILE A N 1
ATOM 597 C CA . ILE A 1 81 ? -5.884 -3.628 22.659 1.00 98.31 81 ILE A CA 1
ATOM 598 C C . ILE A 1 81 ? -5.955 -5.049 22.098 1.00 98.31 81 ILE A C 1
ATOM 600 O O . ILE A 1 81 ? -6.996 -5.689 22.221 1.00 98.31 81 ILE A O 1
ATOM 604 N N . GLU A 1 82 ? -4.861 -5.559 21.533 1.00 98.31 82 GLU A N 1
ATOM 605 C CA . GLU A 1 82 ? -4.797 -6.903 20.948 1.00 98.31 82 GLU A CA 1
ATOM 606 C C . GLU A 1 82 ? -5.104 -8.004 21.969 1.00 98.31 82 GLU A C 1
ATOM 608 O O . GLU A 1 82 ? -5.809 -8.961 21.651 1.00 98.31 82 GLU A O 1
ATOM 613 N N . ARG A 1 83 ? -4.603 -7.868 23.204 1.00 98.19 83 ARG A N 1
ATOM 614 C CA . ARG A 1 83 ? -4.780 -8.870 24.263 1.00 98.19 83 ARG A CA 1
ATOM 615 C C . ARG A 1 83 ? -6.163 -8.819 24.919 1.00 98.19 83 ARG A C 1
ATOM 617 O O . ARG A 1 83 ? -6.759 -9.871 25.140 1.00 98.19 83 ARG A O 1
ATOM 624 N N . ASP A 1 84 ? -6.653 -7.624 25.252 1.00 98.06 84 ASP A N 1
ATOM 625 C CA . ASP A 1 84 ? -7.777 -7.443 26.184 1.00 98.06 84 ASP A CA 1
ATOM 626 C C . ASP A 1 84 ? -9.068 -6.955 25.505 1.00 98.06 84 ASP A C 1
ATOM 628 O O . ASP A 1 84 ? -10.165 -7.267 25.977 1.00 98.06 84 ASP A O 1
ATOM 632 N N . LEU A 1 85 ? -8.970 -6.187 24.412 1.00 97.81 85 LEU A N 1
ATOM 633 C CA . LEU A 1 85 ? -10.139 -5.616 23.730 1.00 97.81 85 LEU A CA 1
ATOM 634 C C . LEU A 1 85 ? -10.514 -6.391 22.471 1.00 97.81 85 LEU A C 1
ATOM 636 O O . LEU A 1 85 ? -11.671 -6.778 22.328 1.00 97.81 85 LEU A O 1
ATOM 640 N N . LEU A 1 86 ? -9.557 -6.644 21.579 1.00 97.62 86 LEU A N 1
ATOM 641 C CA . LEU A 1 86 ? -9.790 -7.252 20.269 1.00 97.62 86 LEU A CA 1
ATOM 642 C C . LEU A 1 86 ? -10.537 -8.602 20.332 1.00 97.62 86 LEU A C 1
ATOM 644 O O . LEU A 1 86 ? -11.445 -8.787 19.524 1.00 97.62 86 LEU A O 1
ATOM 648 N N . PRO A 1 87 ? -10.310 -9.502 21.320 1.00 98.31 87 PRO A N 1
ATOM 649 C CA . PRO A 1 87 ? -11.090 -10.740 21.443 1.00 98.31 87 PRO A CA 1
ATOM 650 C C . PRO A 1 87 ? -12.601 -10.535 21.643 1.00 98.31 87 PRO A C 1
ATOM 652 O O . PRO A 1 87 ? -13.382 -11.462 21.436 1.00 98.31 87 PRO A O 1
ATOM 655 N N . ARG A 1 88 ? -13.030 -9.335 22.058 1.00 98.25 88 ARG A N 1
ATOM 656 C CA . ARG A 1 88 ? -14.443 -8.957 22.230 1.00 98.25 88 ARG A CA 1
ATOM 657 C C . ARG A 1 88 ? -15.086 -8.467 20.925 1.00 98.25 88 ARG A C 1
ATOM 659 O O . ARG A 1 88 ? -16.306 -8.325 20.887 1.00 98.25 88 ARG A O 1
ATOM 666 N N . TYR A 1 89 ? -14.289 -8.221 19.882 1.00 98.19 89 TYR A N 1
ATOM 667 C CA . TYR A 1 89 ? -14.698 -7.622 18.610 1.00 98.19 89 TYR A CA 1
ATOM 668 C C . TYR A 1 89 ? -14.293 -8.520 17.424 1.00 98.19 89 TYR A C 1
ATOM 670 O O . TYR A 1 89 ? -13.376 -8.184 16.675 1.00 98.19 89 TYR A O 1
ATOM 678 N N . PRO A 1 90 ? -14.957 -9.680 17.240 1.00 96.69 90 PRO A N 1
ATOM 679 C CA . PRO A 1 90 ? -14.545 -10.715 16.284 1.00 96.69 90 PRO A CA 1
ATOM 680 C C . PRO A 1 90 ? -14.604 -10.297 14.807 1.00 96.69 90 PRO A C 1
ATOM 682 O O . PRO A 1 90 ? -14.065 -11.005 13.960 1.00 96.69 90 PRO A O 1
ATOM 685 N N . ASN A 1 91 ? -15.271 -9.188 14.474 1.00 96.56 91 ASN A N 1
ATOM 686 C CA . ASN A 1 91 ? -15.340 -8.660 13.112 1.00 96.56 91 ASN A CA 1
ATOM 687 C C . ASN A 1 91 ? -14.220 -7.651 12.799 1.00 96.56 91 ASN A C 1
ATOM 689 O O . ASN A 1 91 ? -14.174 -7.127 11.687 1.00 96.56 91 ASN A O 1
ATOM 693 N N . VAL A 1 92 ? -13.328 -7.368 13.753 1.00 98.38 92 VAL A N 1
ATOM 694 C CA . VAL A 1 92 ? -12.162 -6.495 13.572 1.00 98.38 92 VAL A CA 1
ATOM 695 C C . VAL A 1 92 ? -10.919 -7.360 13.380 1.00 98.38 92 VAL A C 1
ATOM 697 O O . VAL A 1 92 ? -10.579 -8.174 14.234 1.00 98.38 92 VAL A O 1
ATOM 700 N N . ASP A 1 93 ? -10.229 -7.178 12.255 1.00 98.19 93 ASP A N 1
ATOM 701 C CA . ASP A 1 93 ? -9.084 -8.008 11.864 1.00 98.19 93 ASP A CA 1
ATOM 702 C C . ASP A 1 93 ? -7.811 -7.678 12.669 1.00 98.19 93 ASP A C 1
ATOM 704 O O . ASP A 1 93 ? -6.888 -8.490 12.726 1.00 98.19 93 ASP A O 1
ATOM 708 N N . GLY A 1 94 ? -7.732 -6.484 13.265 1.00 97.94 94 GLY A N 1
ATOM 709 C CA . GLY A 1 94 ? -6.566 -6.043 14.027 1.00 97.94 94 GLY A CA 1
ATOM 710 C C . GLY A 1 94 ? -6.526 -4.542 14.302 1.00 97.94 94 GLY A C 1
ATOM 711 O O . GLY A 1 94 ? -7.443 -3.792 13.964 1.00 97.94 94 GLY A O 1
ATOM 712 N N . VAL A 1 95 ? -5.423 -4.109 14.906 1.00 98.12 95 VAL A N 1
ATOM 713 C CA . VAL A 1 95 ? -5.097 -2.707 15.184 1.00 98.12 95 VAL A CA 1
ATOM 714 C C . VAL A 1 95 ? -3.702 -2.403 14.639 1.00 98.12 95 VAL A C 1
ATOM 716 O O . VAL A 1 95 ? -2.809 -3.243 14.698 1.00 98.12 95 VAL A O 1
ATOM 719 N N . VAL A 1 96 ? -3.508 -1.212 14.074 1.00 97.62 96 VAL A N 1
ATOM 720 C CA . VAL A 1 96 ? -2.224 -0.779 13.509 1.00 97.62 96 VAL A CA 1
ATOM 721 C C . VAL A 1 96 ? -1.884 0.614 14.016 1.00 97.62 96 VAL A C 1
ATOM 723 O O . VAL A 1 96 ? -2.665 1.549 13.846 1.00 97.62 96 VAL A O 1
ATOM 726 N N . ALA A 1 97 ? -0.689 0.763 14.586 1.00 96.56 97 ALA A N 1
ATOM 727 C CA . ALA A 1 97 ? -0.115 2.066 14.897 1.00 96.56 97 ALA A CA 1
ATOM 728 C C . ALA A 1 97 ? 0.697 2.608 13.714 1.00 96.56 97 ALA A C 1
ATOM 730 O O . ALA A 1 97 ? 1.646 1.975 13.248 1.00 96.56 97 ALA A O 1
ATOM 731 N N . LEU A 1 98 ? 0.363 3.814 13.257 1.00 94.38 98 LEU A N 1
ATOM 732 C CA . LEU A 1 98 ? 1.108 4.556 12.240 1.00 94.38 98 LEU A CA 1
ATOM 733 C C . LEU A 1 98 ? 2.137 5.466 12.927 1.00 94.38 98 LEU A C 1
ATOM 735 O O . LEU A 1 98 ? 2.024 6.695 12.946 1.00 94.38 98 LEU A O 1
ATOM 739 N N . ASN A 1 99 ? 3.140 4.839 13.539 1.00 92.00 99 ASN A N 1
ATOM 740 C CA . ASN A 1 99 ? 4.245 5.547 14.177 1.00 92.00 99 ASN A CA 1
ATOM 741 C C . ASN A 1 99 ? 5.213 6.106 13.129 1.00 92.00 99 ASN A C 1
ATOM 743 O O . ASN A 1 99 ? 5.582 5.431 12.167 1.00 92.00 99 ASN A O 1
ATOM 747 N N . HIS A 1 100 ? 5.692 7.329 13.348 1.00 91.31 100 HIS A N 1
ATOM 748 C CA . HIS A 1 100 ? 6.660 7.976 12.465 1.00 91.31 100 HIS A CA 1
ATOM 749 C C . HIS A 1 100 ? 7.672 8.821 13.241 1.00 91.31 100 HIS A C 1
ATOM 751 O O . HIS A 1 100 ? 7.426 9.235 14.371 1.00 91.31 100 HIS A O 1
ATOM 757 N N . LEU A 1 101 ? 8.806 9.139 12.610 1.00 86.50 101 LEU A N 1
ATOM 758 C CA . LEU A 1 101 ? 9.855 9.990 13.197 1.00 86.50 101 LEU A CA 1
ATOM 759 C C . LEU A 1 101 ? 9.584 11.497 13.041 1.00 86.50 101 LEU A C 1
ATOM 761 O O . LEU A 1 101 ? 10.269 12.327 13.634 1.00 86.50 101 LEU A O 1
ATOM 765 N N . TYR A 1 102 ? 8.600 11.865 12.222 1.00 85.19 102 TYR A N 1
ATOM 766 C CA . TYR A 1 102 ? 8.262 13.257 11.935 1.00 85.19 102 TYR A CA 1
ATOM 767 C C . TYR A 1 102 ? 7.514 13.943 13.106 1.00 85.19 102 TYR A C 1
ATOM 769 O O . TYR A 1 102 ? 7.094 13.289 14.058 1.00 85.19 102 TYR A O 1
ATOM 777 N N . GLY A 1 103 ? 7.348 15.270 13.047 1.00 79.75 103 GLY A N 1
ATOM 778 C CA . GLY A 1 103 ? 6.428 16.030 13.913 1.00 79.75 103 GLY A CA 1
ATOM 779 C C . GLY A 1 103 ? 7.060 16.813 15.074 1.00 79.75 103 GLY A C 1
ATOM 780 O O . GLY A 1 103 ? 6.538 17.868 15.441 1.00 79.75 103 GLY A O 1
ATOM 781 N N . CYS A 1 104 ? 8.220 16.394 15.597 1.00 82.50 104 CYS A N 1
ATOM 782 C CA . CYS A 1 104 ? 8.967 17.124 16.636 1.00 82.50 104 CYS A CA 1
ATOM 783 C C . CYS A 1 104 ? 10.270 17.700 16.080 1.00 82.50 104 CYS A C 1
ATOM 785 O O . CYS A 1 104 ? 10.976 17.031 15.335 1.00 82.50 104 CYS A O 1
ATOM 787 N N . GLY A 1 105 ? 10.604 18.948 16.420 1.00 74.88 105 GLY A N 1
ATOM 788 C CA . GLY A 1 105 ? 11.877 19.560 16.013 1.00 74.88 105 GLY A CA 1
ATOM 789 C C . GLY A 1 105 ? 12.038 19.823 14.507 1.00 74.88 105 GLY A C 1
ATOM 790 O O . GLY A 1 105 ? 13.027 20.429 14.111 1.00 74.88 105 GLY A O 1
ATOM 791 N N . VAL A 1 106 ? 11.064 19.458 13.666 1.00 77.81 106 VAL A N 1
ATOM 792 C CA . VAL A 1 106 ? 11.137 19.638 12.209 1.00 77.81 106 VAL A CA 1
ATOM 793 C C . VAL A 1 106 ? 10.601 21.006 11.777 1.00 77.81 106 VAL A C 1
ATOM 795 O O . VAL A 1 106 ? 9.665 21.554 12.364 1.00 77.81 106 VAL A O 1
ATOM 798 N N . ALA A 1 107 ? 11.183 21.573 10.720 1.00 80.88 107 ALA A N 1
ATOM 799 C CA . ALA A 1 107 ? 10.617 22.719 10.021 1.00 80.88 107 ALA A CA 1
ATOM 800 C C . ALA A 1 107 ? 9.405 22.269 9.185 1.00 80.88 107 ALA A C 1
ATOM 802 O O . ALA A 1 107 ? 9.524 21.981 7.998 1.00 80.88 107 ALA A O 1
ATOM 803 N N . ILE A 1 108 ? 8.228 22.214 9.812 1.00 80.38 108 ILE A N 1
ATOM 804 C CA . ILE A 1 108 ? 6.968 21.754 9.194 1.00 80.38 108 ILE A CA 1
ATOM 805 C C . ILE A 1 108 ? 6.522 22.559 7.963 1.00 80.38 108 ILE A C 1
ATOM 807 O O . ILE A 1 108 ? 5.666 22.118 7.207 1.00 80.38 108 ILE A O 1
ATOM 811 N N . ASN A 1 109 ? 7.104 23.739 7.755 1.00 82.50 109 ASN A N 1
ATOM 812 C CA . ASN A 1 109 ? 6.838 24.613 6.610 1.00 82.50 109 ASN A CA 1
ATOM 813 C C . ASN A 1 109 ? 7.993 24.627 5.596 1.00 82.50 109 ASN A C 1
ATOM 815 O O . ASN A 1 109 ? 7.994 25.452 4.688 1.00 82.50 109 ASN A O 1
ATOM 819 N N . ALA A 1 110 ? 9.001 23.765 5.760 1.00 85.81 110 ALA A N 1
ATOM 820 C CA . ALA A 1 110 ? 10.075 23.650 4.784 1.00 85.81 110 ALA A CA 1
ATOM 821 C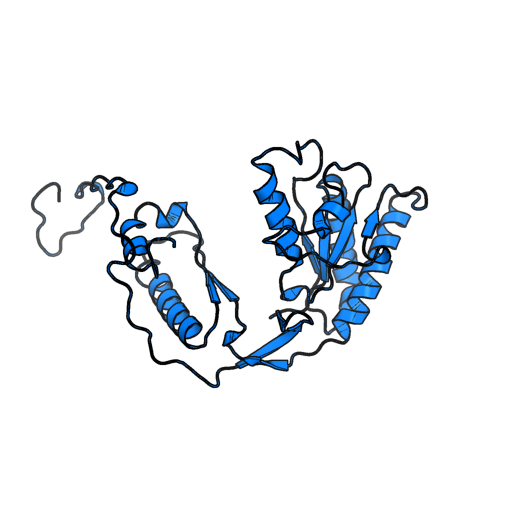 C . ALA A 1 110 ? 9.546 23.039 3.470 1.00 85.81 110 ALA A C 1
ATOM 823 O O . ALA A 1 110 ? 8.682 22.165 3.526 1.00 85.81 110 ALA A O 1
ATOM 824 N N . PRO A 1 111 ? 10.094 23.407 2.298 1.00 83.38 111 PRO A N 1
ATOM 825 C CA . PRO A 1 111 ? 9.616 22.899 1.006 1.00 83.38 111 PRO A CA 1
ATOM 826 C C . PRO A 1 111 ? 9.561 21.365 0.906 1.00 83.38 111 PRO A C 1
ATOM 828 O O . PRO A 1 111 ? 8.622 20.811 0.346 1.00 83.38 111 PRO A O 1
ATOM 831 N N . ALA A 1 112 ? 10.524 20.662 1.510 1.00 85.94 112 ALA A N 1
ATOM 832 C CA . ALA A 1 112 ? 10.589 19.197 1.490 1.00 85.94 112 ALA A CA 1
ATOM 833 C C . ALA A 1 112 ? 9.696 18.502 2.543 1.00 85.94 112 ALA A C 1
ATOM 835 O O . ALA A 1 112 ? 9.576 17.279 2.538 1.00 85.94 112 ALA A O 1
ATOM 836 N N . ALA A 1 113 ? 9.052 19.251 3.447 1.00 86.50 113 ALA A N 1
ATOM 837 C CA . ALA A 1 113 ? 8.200 18.694 4.503 1.00 86.50 113 ALA A CA 1
ATOM 838 C C . ALA A 1 113 ? 6.913 18.040 3.972 1.00 86.50 113 ALA A C 1
ATOM 840 O O . ALA A 1 113 ? 6.272 17.281 4.696 1.00 86.50 113 ALA A O 1
ATOM 841 N N . VAL A 1 114 ? 6.539 18.320 2.720 1.00 87.25 114 VAL A N 1
ATOM 842 C CA . VAL A 1 114 ? 5.298 17.831 2.108 1.00 87.25 114 VAL A CA 1
ATOM 843 C C . VAL A 1 114 ? 5.241 16.307 2.012 1.00 87.25 114 VAL A C 1
ATOM 845 O O . VAL A 1 114 ? 4.179 15.738 2.235 1.00 87.25 114 VAL A O 1
ATOM 848 N N . VAL A 1 115 ? 6.367 15.640 1.733 1.00 89.38 115 VAL A N 1
ATOM 849 C CA . VAL A 1 115 ? 6.404 14.182 1.536 1.00 89.38 115 VAL A CA 1
ATOM 850 C C . VAL A 1 115 ? 5.957 13.431 2.795 1.00 89.38 115 VAL A C 1
ATOM 852 O O . VAL A 1 115 ? 4.939 12.751 2.715 1.00 89.38 115 VAL A O 1
ATOM 855 N N . PRO A 1 116 ? 6.617 13.567 3.965 1.00 88.88 116 PRO A N 1
ATOM 856 C CA . PRO A 1 116 ? 6.204 12.828 5.157 1.00 88.88 116 PRO A CA 1
ATOM 857 C C . PRO A 1 116 ? 4.792 13.193 5.626 1.00 88.88 116 PRO A C 1
ATOM 859 O O . PRO A 1 116 ? 4.041 12.294 5.991 1.00 88.88 116 PRO A O 1
ATOM 862 N N . ILE A 1 117 ? 4.402 14.475 5.573 1.00 87.94 117 ILE A N 1
ATOM 863 C CA . ILE A 1 117 ? 3.054 14.911 5.982 1.00 87.94 117 ILE A CA 1
ATOM 864 C C . ILE A 1 117 ? 1.991 14.240 5.105 1.00 87.94 117 ILE A C 1
ATOM 866 O O . ILE A 1 117 ? 1.051 13.647 5.630 1.00 87.94 117 ILE A O 1
ATOM 870 N N . ARG A 1 118 ? 2.164 14.285 3.777 1.00 90.31 118 ARG A N 1
ATOM 871 C CA . ARG A 1 118 ? 1.241 13.658 2.824 1.00 90.31 118 ARG A CA 1
ATOM 872 C C . ARG A 1 118 ? 1.217 12.139 2.968 1.00 90.31 118 ARG A C 1
ATOM 874 O O . ARG A 1 118 ? 0.149 11.551 2.865 1.00 90.31 118 ARG A O 1
ATOM 881 N N . THR A 1 119 ? 2.359 11.506 3.238 1.00 91.56 119 THR A N 1
ATOM 882 C CA . THR A 1 119 ? 2.418 10.060 3.490 1.00 91.56 119 THR A CA 1
ATOM 883 C C . THR A 1 119 ? 1.597 9.677 4.718 1.00 91.56 119 THR A C 1
ATOM 885 O O . THR A 1 119 ? 0.756 8.794 4.615 1.00 91.56 119 THR A O 1
ATOM 888 N N . ILE A 1 120 ? 1.797 10.341 5.861 1.00 90.69 120 ILE A N 1
ATOM 889 C CA . ILE A 1 120 ? 1.068 10.027 7.103 1.00 90.69 120 ILE A CA 1
ATOM 890 C C . ILE A 1 120 ? -0.436 10.247 6.913 1.00 90.69 120 ILE A C 1
ATOM 892 O O . ILE A 1 120 ? -1.233 9.382 7.265 1.00 90.69 120 ILE A O 1
ATOM 896 N N . HIS A 1 121 ? -0.811 11.367 6.291 1.00 91.31 121 HIS A N 1
ATOM 897 C CA . HIS A 1 121 ? -2.200 11.673 5.966 1.00 91.31 121 HIS A CA 1
ATOM 898 C C . HIS A 1 121 ? -2.837 10.585 5.084 1.00 91.31 121 HIS A C 1
ATOM 900 O O . HIS A 1 121 ? -3.863 10.015 5.441 1.00 91.31 121 HIS A O 1
ATOM 906 N N . ASN A 1 122 ? -2.215 10.246 3.950 1.00 92.81 122 ASN A N 1
ATOM 907 C CA . ASN A 1 122 ? -2.785 9.283 3.005 1.00 92.81 122 ASN A CA 1
ATOM 908 C C . ASN A 1 122 ? -2.786 7.848 3.549 1.00 92.81 122 ASN A C 1
ATOM 910 O O . ASN A 1 122 ? -3.637 7.054 3.161 1.00 92.81 122 ASN A O 1
ATOM 914 N N . LEU A 1 123 ? -1.866 7.505 4.457 1.00 93.62 123 LEU A N 1
ATOM 915 C CA . LEU A 1 123 ? -1.927 6.227 5.164 1.00 93.62 123 LEU A CA 1
ATOM 916 C C . LEU A 1 123 ? -3.192 6.133 6.022 1.00 93.62 123 LEU A C 1
ATOM 918 O O . LEU A 1 123 ? -3.834 5.088 6.008 1.00 93.62 123 LEU A O 1
ATOM 922 N N . ALA A 1 124 ? -3.593 7.210 6.702 1.00 92.06 124 ALA A N 1
ATOM 923 C CA . ALA A 1 124 ? -4.842 7.240 7.466 1.00 92.06 124 ALA A CA 1
ATOM 924 C C . ALA A 1 124 ? -6.100 7.122 6.576 1.00 92.06 124 ALA A C 1
ATOM 926 O O . ALA A 1 124 ? -7.128 6.639 7.039 1.00 92.06 124 ALA A O 1
ATOM 927 N N . LEU A 1 125 ? -6.008 7.478 5.290 1.00 93.19 125 LEU A N 1
ATOM 928 C CA . LEU A 1 125 ? -7.072 7.285 4.293 1.00 93.19 125 LEU A CA 1
ATOM 929 C C . LEU A 1 125 ? -7.102 5.874 3.675 1.00 93.19 125 LEU A C 1
ATOM 931 O O . LEU A 1 125 ? -7.896 5.613 2.773 1.00 93.19 125 LEU A O 1
ATOM 935 N N . ASN A 1 126 ? -6.245 4.942 4.107 1.00 96.69 126 ASN A N 1
ATOM 936 C CA . ASN A 1 126 ? -6.258 3.589 3.557 1.00 96.69 126 ASN A CA 1
ATOM 937 C C . ASN A 1 126 ? -7.619 2.909 3.792 1.00 96.69 126 ASN A C 1
ATOM 939 O O . ASN A 1 126 ? -8.110 2.853 4.920 1.00 96.69 126 ASN A O 1
ATOM 943 N N . ALA A 1 127 ? -8.184 2.311 2.739 1.00 97.62 127 ALA A N 1
ATOM 944 C CA . ALA A 1 127 ? -9.512 1.702 2.775 1.00 97.62 127 ALA A CA 1
ATOM 945 C C . ALA A 1 127 ? -9.680 0.615 3.857 1.00 97.62 127 ALA A C 1
ATOM 947 O O . ALA A 1 127 ? -10.794 0.397 4.337 1.00 97.62 127 ALA A O 1
ATOM 948 N N . ASN A 1 128 ? -8.594 -0.041 4.286 1.00 98.50 128 ASN A N 1
ATOM 949 C CA . ASN A 1 128 ? -8.627 -1.036 5.360 1.00 98.50 128 ASN A CA 1
ATOM 950 C C . ASN A 1 128 ? -8.912 -0.441 6.748 1.00 98.50 128 ASN A C 1
ATOM 952 O O . ASN A 1 128 ? -9.311 -1.185 7.642 1.00 98.50 128 ASN A O 1
ATOM 956 N N . PHE A 1 129 ? -8.724 0.868 6.939 1.00 97.56 129 PHE A N 1
ATOM 957 C CA . PHE A 1 129 ? -9.103 1.552 8.176 1.00 97.56 129 PHE A CA 1
ATOM 958 C C . PHE A 1 129 ? -10.581 1.931 8.217 1.00 97.56 129 PHE A C 1
ATOM 960 O O . PHE A 1 129 ? -11.089 2.299 9.266 1.00 97.56 129 PHE A O 1
ATOM 967 N N . GLY A 1 130 ? -11.301 1.842 7.095 1.00 94.44 130 GLY A N 1
ATOM 968 C CA . GLY A 1 130 ? -12.744 2.065 7.088 1.00 94.44 130 GLY A CA 1
ATOM 969 C C . GLY A 1 130 ? -13.205 3.485 7.392 1.00 94.44 130 GLY A C 1
ATOM 970 O O . GLY A 1 130 ? -14.371 3.663 7.728 1.00 94.44 130 GLY A O 1
ATOM 971 N N . GLY A 1 131 ? -12.303 4.469 7.340 1.00 90.12 131 GLY A N 1
ATOM 972 C CA . GLY A 1 131 ? -12.557 5.811 7.872 1.00 90.12 131 GLY A CA 1
ATOM 973 C C . GLY A 1 131 ? -12.562 5.883 9.407 1.00 90.12 131 GLY A C 1
ATOM 974 O O . GLY A 1 131 ? -12.894 6.922 9.961 1.00 90.12 131 GLY A O 1
ATOM 975 N N . GLU A 1 132 ? -12.182 4.808 10.102 1.00 91.00 132 GLU A N 1
ATOM 976 C CA . GLU A 1 132 ? -12.124 4.709 11.563 1.00 91.00 132 GLU A CA 1
ATOM 977 C C . GLU A 1 132 ? -10.665 4.766 12.031 1.00 91.00 132 GLU A C 1
ATOM 979 O O . GLU A 1 132 ? -10.055 3.771 12.436 1.00 91.00 132 GLU A O 1
ATOM 984 N N . VAL A 1 133 ? -10.094 5.966 11.950 1.00 93.38 133 VAL A N 1
ATOM 985 C CA . VAL A 1 133 ? -8.764 6.271 12.484 1.00 93.38 133 VAL A CA 1
ATOM 986 C C . VAL A 1 133 ? -8.911 7.165 13.706 1.00 93.38 133 VAL A C 1
ATOM 988 O O . VAL A 1 133 ? -9.730 8.077 13.714 1.00 93.38 133 VAL A O 1
ATOM 991 N N . MET A 1 134 ? -8.082 6.935 14.719 1.00 95.12 134 MET A N 1
ATOM 992 C CA . MET A 1 134 ? -7.915 7.851 15.846 1.00 95.12 134 MET A CA 1
ATOM 993 C C . MET A 1 134 ? -6.510 8.452 15.857 1.00 95.12 134 MET A C 1
ATOM 995 O O . MET A 1 134 ? -5.558 7.841 15.361 1.00 95.12 134 MET A O 1
ATOM 999 N N . ILE A 1 135 ? -6.366 9.639 16.447 1.00 95.44 135 ILE A N 1
ATOM 1000 C CA . ILE A 1 135 ? -5.079 10.334 16.563 1.00 95.44 135 ILE A CA 1
ATOM 1001 C C . ILE A 1 135 ? -4.618 10.323 18.014 1.00 95.44 135 ILE A C 1
ATOM 1003 O O . ILE A 1 135 ? -5.327 10.796 18.897 1.00 95.44 135 ILE A O 1
ATOM 1007 N N . VAL A 1 136 ? -3.392 9.863 18.256 1.00 96.19 136 VAL A N 1
ATOM 1008 C CA . VAL A 1 136 ? -2.699 10.071 19.531 1.00 96.19 136 VAL A CA 1
ATOM 1009 C C . VAL A 1 136 ? -1.610 11.124 19.348 1.00 96.19 136 VAL A C 1
ATOM 1011 O O . VAL A 1 136 ? -0.734 11.026 18.489 1.00 96.19 136 VAL A O 1
ATOM 1014 N N . SER A 1 137 ? -1.681 12.156 20.173 1.00 95.06 137 SER A N 1
ATOM 1015 C CA . SER A 1 137 ? -0.901 13.385 20.099 1.00 95.06 137 SER A CA 1
ATOM 1016 C C . SER A 1 137 ? -0.241 13.657 21.442 1.00 95.06 13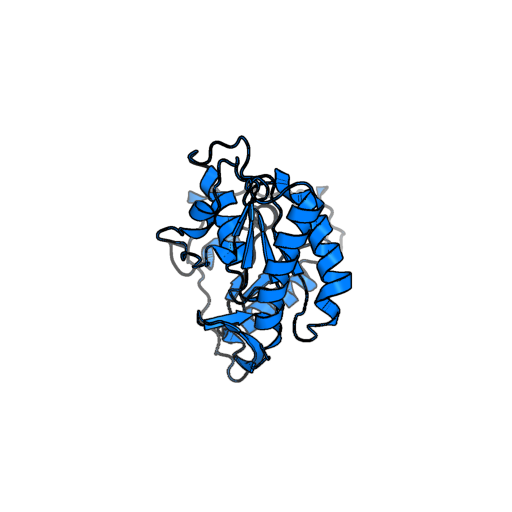7 SER A C 1
ATOM 1018 O O . SER A 1 137 ? -0.778 13.282 22.483 1.00 95.06 137 SER A O 1
ATOM 1020 N N . LEU A 1 138 ? 0.933 14.295 21.452 1.00 93.81 138 LEU A N 1
ATOM 1021 C CA . LEU A 1 138 ? 1.552 14.677 22.721 1.00 93.81 138 LEU A CA 1
ATOM 1022 C C . LEU A 1 138 ? 0.923 15.972 23.248 1.00 93.81 138 LEU A C 1
ATOM 1024 O O . LEU A 1 138 ? 0.505 16.011 24.397 1.00 93.81 138 LEU A O 1
ATOM 1028 N N . GLY A 1 139 ? 0.837 17.002 22.407 1.00 90.00 139 GLY A N 1
ATOM 1029 C CA . GLY A 1 139 ? 0.314 18.338 22.704 1.00 90.00 139 GLY A CA 1
ATOM 1030 C C . GLY A 1 139 ? 1.320 19.469 22.448 1.00 90.00 139 GLY A C 1
ATOM 1031 O O . GLY A 1 139 ? 0.924 20.622 22.301 1.00 90.00 139 GLY A O 1
ATOM 1032 N N . CYS A 1 140 ? 2.619 19.164 22.343 1.00 89.50 140 CYS A N 1
ATOM 1033 C CA . CYS A 1 140 ? 3.686 20.158 22.140 1.00 89.50 140 CYS A CA 1
ATOM 1034 C C . CYS A 1 140 ? 4.385 20.065 20.771 1.00 89.50 140 CYS A C 1
ATOM 1036 O O . CYS A 1 140 ? 5.332 20.804 20.491 1.00 89.50 140 CYS A O 1
ATOM 1038 N N . GLU A 1 141 ? 3.944 19.149 19.909 1.00 89.12 141 GLU A N 1
ATOM 1039 C CA . GLU A 1 141 ? 4.499 18.941 18.578 1.00 89.12 141 GLU A CA 1
ATOM 1040 C C . GLU A 1 141 ? 4.286 20.129 17.636 1.00 89.12 141 GLU A C 1
ATOM 1042 O O . GLU A 1 141 ? 3.404 20.968 17.802 1.00 89.12 141 GLU A O 1
ATOM 1047 N N . LYS A 1 142 ? 5.109 20.204 16.590 1.00 86.44 142 LYS A N 1
ATOM 1048 C CA . LYS A 1 142 ? 4.935 21.220 15.547 1.00 86.44 142 LYS A CA 1
ATOM 1049 C C . LYS A 1 142 ? 3.868 20.796 14.540 1.00 86.44 142 LYS A C 1
ATOM 1051 O O . LYS A 1 142 ? 3.115 21.637 14.056 1.00 86.44 142 LYS A O 1
ATOM 1056 N N . LEU A 1 143 ? 3.806 19.505 14.214 1.00 87.25 143 LEU A N 1
ATOM 1057 C CA . LEU A 1 143 ? 2.754 18.954 13.365 1.00 87.25 143 LEU A CA 1
ATOM 1058 C C . LEU A 1 143 ? 1.520 18.667 14.223 1.00 87.25 143 LEU A C 1
ATOM 1060 O O . LEU A 1 143 ? 1.359 17.564 14.715 1.00 87.25 143 LEU A O 1
ATOM 1064 N N . GLN A 1 144 ? 0.682 19.674 14.431 1.00 88.75 144 GLN A N 1
ATOM 1065 C CA . GLN A 1 144 ? -0.542 19.516 15.216 1.00 88.75 144 GLN A CA 1
ATOM 1066 C C . GLN A 1 144 ? -1.561 18.603 14.497 1.00 88.75 144 GLN A C 1
ATOM 1068 O O . GLN A 1 144 ? -1.595 18.621 13.258 1.00 88.75 144 GLN A O 1
ATOM 1073 N N . PRO A 1 145 ? -2.384 17.817 15.224 1.00 87.31 145 PRO A N 1
ATOM 1074 C CA . PRO A 1 145 ? -3.388 16.916 14.647 1.00 87.31 145 PRO A CA 1
ATOM 1075 C C . PRO A 1 145 ? -4.273 17.566 13.587 1.00 87.31 145 PRO A C 1
ATOM 1077 O O . PRO A 1 145 ? -4.489 16.993 12.528 1.00 87.31 145 PRO A O 1
ATOM 1080 N N . GLU A 1 146 ? -4.706 18.804 13.806 1.00 84.75 146 GLU A N 1
ATOM 1081 C CA . GLU A 1 146 ? -5.589 19.525 12.888 1.00 84.75 146 GLU A CA 1
ATOM 1082 C C . GLU A 1 146 ? -4.915 19.699 11.526 1.00 84.75 146 GLU A C 1
ATOM 1084 O O . GLU A 1 146 ? -5.543 19.556 10.485 1.00 84.75 146 GLU A O 1
ATOM 1089 N N . ARG A 1 147 ? -3.596 19.916 11.503 1.00 80.69 147 ARG A N 1
ATOM 1090 C CA . ARG A 1 147 ? -2.839 20.006 10.253 1.00 80.69 147 ARG A CA 1
ATOM 1091 C C . ARG A 1 147 ? -2.730 18.666 9.528 1.00 80.69 147 ARG A C 1
ATOM 1093 O O . ARG A 1 147 ? -2.651 18.664 8.303 1.00 80.69 147 ARG A O 1
ATOM 1100 N N . LEU A 1 148 ? -2.714 17.554 10.260 1.00 79.81 148 LEU A N 1
ATOM 1101 C CA . LEU A 1 148 ? -2.842 16.227 9.663 1.00 79.81 148 LEU A CA 1
ATOM 1102 C C . LEU A 1 148 ? -4.246 15.989 9.102 1.00 79.81 148 LEU A C 1
ATOM 1104 O O . LEU A 1 148 ? -4.366 15.185 8.194 1.00 79.81 148 LEU A O 1
ATOM 1108 N N . LEU A 1 149 ? -5.280 16.689 9.573 1.00 82.12 149 LEU A N 1
ATOM 1109 C CA . LEU A 1 149 ? -6.665 16.510 9.123 1.00 82.12 149 LEU A CA 1
ATOM 1110 C C . LEU A 1 149 ? -7.060 17.410 7.943 1.00 82.12 149 LEU A C 1
ATOM 1112 O O . LEU A 1 149 ? -7.822 16.976 7.082 1.00 82.12 149 LEU A O 1
ATOM 1116 N N . THR A 1 150 ? -6.518 18.631 7.863 1.00 77.94 150 THR A N 1
ATOM 1117 C CA . THR A 1 150 ? -6.986 19.709 6.961 1.00 77.94 150 THR A CA 1
ATOM 1118 C C . THR A 1 150 ? -6.914 19.411 5.450 1.00 77.94 150 THR A C 1
ATOM 1120 O O . THR A 1 150 ? -7.503 20.151 4.667 1.00 77.94 150 THR A O 1
ATOM 1123 N N . GLY A 1 151 ? -6.269 18.331 5.005 1.00 72.88 151 GLY A N 1
ATOM 1124 C CA . GLY A 1 151 ? -6.126 18.023 3.576 1.00 72.88 151 GLY A CA 1
ATOM 1125 C C . GLY A 1 151 ? -5.361 19.109 2.799 1.00 72.88 151 GLY A C 1
ATOM 1126 O O . GLY A 1 151 ? -4.861 20.092 3.354 1.00 72.88 151 GLY A O 1
ATOM 1127 N N . THR A 1 152 ? -5.233 18.929 1.489 1.00 74.38 152 THR A N 1
ATOM 1128 C CA . THR A 1 152 ? -4.694 19.918 0.537 1.00 74.38 152 THR A CA 1
ATOM 1129 C C . THR A 1 152 ? -5.564 19.896 -0.731 1.00 74.38 152 THR A C 1
ATOM 1131 O O . THR A 1 152 ? -6.444 19.048 -0.830 1.00 74.38 152 THR A O 1
ATOM 1134 N N . PRO A 1 153 ? -5.372 20.782 -1.730 1.00 75.44 153 PRO A N 1
ATOM 1135 C CA . PRO A 1 153 ? -6.151 20.705 -2.973 1.00 75.44 153 PRO A CA 1
ATOM 1136 C C . PRO A 1 153 ? -6.129 19.323 -3.649 1.00 75.44 153 PRO A C 1
ATOM 1138 O O . PRO A 1 153 ? -7.118 18.933 -4.258 1.00 75.44 153 PRO A O 1
ATOM 1141 N N . ASP A 1 154 ? -5.036 18.575 -3.471 1.00 74.50 154 ASP A N 1
ATOM 1142 C CA . ASP A 1 154 ? -4.831 17.241 -4.052 1.00 74.50 154 ASP A CA 1
ATOM 1143 C C . ASP A 1 154 ? -5.047 16.100 -3.039 1.00 74.50 154 ASP A C 1
ATOM 1145 O O . ASP A 1 154 ? -4.807 14.935 -3.351 1.00 74.50 154 ASP A O 1
ATOM 1149 N N . VAL A 1 155 ? -5.417 16.421 -1.795 1.00 77.12 155 VAL A N 1
ATOM 1150 C CA . VAL A 1 155 ? -5.509 15.465 -0.686 1.00 77.12 155 VAL A CA 1
ATOM 1151 C C . VAL A 1 155 ? -6.796 15.717 0.091 1.00 77.12 155 VAL A C 1
ATOM 1153 O O . VAL A 1 155 ? -6.974 16.772 0.696 1.00 77.12 155 VAL A O 1
ATOM 1156 N N . GLN A 1 156 ? -7.689 14.732 0.092 1.00 81.12 156 GLN A N 1
ATOM 1157 C CA . GLN A 1 156 ? -8.976 14.811 0.778 1.00 81.12 156 GLN A CA 1
ATOM 1158 C C . GLN A 1 156 ? -8.802 15.107 2.273 1.00 81.12 156 GLN A C 1
ATOM 1160 O O . GLN A 1 156 ? -7.993 14.477 2.931 1.00 81.12 156 GLN A O 1
ATOM 1165 N N . ALA A 1 157 ? -9.578 16.034 2.835 1.00 85.00 157 ALA A N 1
ATOM 1166 C CA . ALA A 1 157 ? -9.558 16.257 4.279 1.00 85.00 157 ALA A CA 1
ATOM 1167 C C . ALA A 1 157 ? -10.122 15.042 5.037 1.00 85.00 157 ALA A C 1
ATOM 1169 O O . ALA A 1 157 ? -11.121 14.449 4.624 1.00 85.00 157 ALA A O 1
ATOM 1170 N N . ILE A 1 158 ? -9.519 14.714 6.179 1.00 83.94 158 ILE A N 1
ATOM 1171 C CA . ILE A 1 158 ? -10.028 13.678 7.079 1.00 83.94 158 ILE A CA 1
ATOM 1172 C C . ILE A 1 158 ? -10.951 14.371 8.080 1.00 83.94 158 ILE A C 1
ATOM 1174 O O . ILE A 1 158 ? -10.513 15.209 8.867 1.00 83.94 158 ILE A O 1
ATOM 1178 N N . SER A 1 159 ? -12.235 14.027 8.046 1.00 80.81 159 SER A N 1
ATOM 1179 C CA . SER A 1 159 ? -13.196 14.505 9.038 1.00 80.81 159 SER A CA 1
ATOM 1180 C C . SER A 1 159 ? -13.146 13.592 10.259 1.00 80.81 159 SER A C 1
ATOM 1182 O O . SER A 1 159 ? -13.686 12.492 10.209 1.00 80.81 159 SER A O 1
ATOM 1184 N N . LEU A 1 160 ? -12.508 14.049 11.336 1.00 80.88 160 LEU A N 1
ATOM 1185 C CA . LEU A 1 160 ? -12.579 13.409 12.652 1.00 80.88 160 LEU A CA 1
ATOM 1186 C C . LEU A 1 160 ? -13.306 14.317 13.635 1.00 80.88 160 LEU A C 1
ATOM 1188 O O . LEU A 1 160 ? -13.147 15.540 13.589 1.00 80.88 160 LEU A O 1
ATOM 1192 N N . ASP A 1 161 ? -14.054 13.705 14.546 1.00 82.56 161 ASP A N 1
ATOM 1193 C CA . ASP A 1 161 ? -14.573 14.412 15.707 1.00 82.56 161 ASP A CA 1
ATOM 1194 C C . ASP A 1 161 ? -13.426 14.681 16.692 1.00 82.56 161 ASP A C 1
ATOM 1196 O O . ASP A 1 161 ? -12.509 13.871 16.841 1.00 82.56 161 ASP A O 1
ATOM 1200 N N . ASP A 1 162 ? -13.503 15.781 17.448 1.00 82.62 162 ASP A N 1
ATOM 1201 C CA . ASP A 1 162 ? -12.517 16.097 18.500 1.00 82.62 162 ASP A CA 1
ATOM 1202 C C . ASP A 1 162 ? -12.351 14.953 19.519 1.00 82.62 162 ASP A C 1
ATOM 1204 O O . ASP A 1 162 ? -11.304 14.814 20.150 1.00 82.62 162 ASP A O 1
ATOM 1208 N N . HIS A 1 163 ? -13.376 14.112 19.672 1.00 87.25 163 HIS A N 1
ATOM 1209 C CA . HIS A 1 163 ? -13.354 12.941 20.545 1.00 87.25 163 HIS A CA 1
ATOM 1210 C C . HIS A 1 163 ? -12.433 11.813 20.059 1.00 87.25 163 HIS A C 1
ATOM 1212 O O . HIS A 1 163 ? -12.097 10.934 20.853 1.00 87.25 163 HIS A O 1
ATOM 1218 N N . ASP A 1 164 ? -12.021 11.821 18.794 1.00 92.81 164 ASP A N 1
ATOM 1219 C CA . ASP A 1 164 ? -11.133 10.808 18.213 1.00 92.81 164 ASP A CA 1
ATOM 1220 C C . ASP A 1 164 ? -9.655 11.240 18.278 1.00 92.81 164 ASP A C 1
ATOM 1222 O O . ASP A 1 164 ? -8.754 10.507 17.859 1.00 92.81 164 ASP A O 1
ATOM 1226 N N . ILE A 1 165 ? -9.389 12.417 18.861 1.00 93.75 165 ILE A N 1
ATOM 1227 C CA . ILE A 1 165 ? -8.054 12.957 19.113 1.00 93.75 165 ILE A CA 1
ATOM 1228 C C . ILE A 1 165 ? -7.743 12.869 20.612 1.00 93.75 165 ILE A C 1
ATOM 1230 O O . ILE A 1 165 ? -8.339 13.554 21.441 1.00 93.75 165 ILE A O 1
ATOM 1234 N N . VAL A 1 166 ? -6.734 12.075 20.966 1.00 95.31 166 VAL A N 1
ATOM 1235 C CA . VAL A 1 166 ? -6.213 11.967 22.333 1.00 95.31 166 VAL A CA 1
ATOM 1236 C C . VAL A 1 166 ? -4.927 12.776 22.458 1.00 95.31 166 VAL A C 1
ATOM 1238 O O . VAL A 1 166 ? -3.915 12.437 21.847 1.00 95.31 166 VAL A O 1
ATOM 1241 N N . ARG A 1 167 ? -4.944 13.828 23.284 1.00 95.69 167 ARG A N 1
ATOM 1242 C CA . ARG A 1 167 ? -3.774 14.673 23.581 1.00 95.69 167 ARG A CA 1
ATOM 1243 C C . ARG A 1 167 ? -3.200 14.296 24.948 1.00 95.69 167 ARG A C 1
ATOM 1245 O O . ARG A 1 167 ? -3.819 14.567 25.971 1.00 95.69 167 ARG A O 1
ATOM 1252 N N . LEU A 1 168 ? -2.029 13.660 24.985 1.00 95.19 168 LEU A N 1
ATOM 1253 C CA . LEU A 1 168 ? -1.481 13.071 26.216 1.00 95.19 168 LEU A CA 1
ATOM 1254 C C . LEU A 1 168 ? -1.064 14.107 27.271 1.00 95.19 168 LEU A C 1
ATOM 1256 O O . LEU A 1 168 ? -1.090 13.784 28.451 1.00 95.19 168 LEU A O 1
ATOM 1260 N N . GLN A 1 169 ? -0.695 15.330 26.880 1.00 93.62 169 GLN A N 1
ATOM 1261 C CA . GLN A 1 169 ? -0.382 16.433 27.804 1.00 93.62 169 GLN A CA 1
ATOM 1262 C C . GLN A 1 169 ? -1.592 17.317 28.142 1.00 93.62 169 GLN A C 1
ATOM 1264 O O . GLN A 1 169 ? -1.411 18.421 28.652 1.00 93.62 169 GLN A O 1
ATOM 1269 N N . ASP A 1 170 ? -2.816 16.860 27.871 1.00 92.75 170 ASP A N 1
ATOM 1270 C CA . ASP A 1 170 ? -4.012 17.513 28.402 1.00 92.75 170 ASP A CA 1
ATOM 1271 C C . ASP A 1 170 ? -3.981 17.480 29.942 1.00 92.75 170 ASP A C 1
ATOM 1273 O O . ASP A 1 170 ? -3.733 16.435 30.549 1.00 92.75 170 ASP A O 1
ATOM 1277 N N . GLU A 1 171 ? -4.234 18.625 30.581 1.00 92.88 171 GLU A N 1
ATOM 1278 C CA . GLU A 1 171 ? -4.196 18.795 32.039 1.00 92.88 171 GLU A CA 1
ATOM 1279 C C . GLU A 1 171 ? -5.148 17.841 32.779 1.00 92.88 171 GLU A C 1
ATOM 1281 O O . GLU A 1 171 ? -4.920 17.518 33.948 1.00 92.88 171 GLU A O 1
ATOM 1286 N N . LYS A 1 172 ? -6.194 17.343 32.101 1.00 93.44 172 LYS A N 1
ATOM 1287 C CA . LYS A 1 172 ? -7.120 16.344 32.657 1.00 93.44 172 LYS A CA 1
ATOM 1288 C C . LYS A 1 172 ? -6.475 14.963 32.856 1.00 93.44 172 LYS A C 1
ATOM 1290 O O . LYS A 1 172 ? -6.992 14.158 33.632 1.00 93.44 172 LYS A O 1
ATOM 1295 N N . LEU A 1 173 ? -5.372 14.661 32.163 1.00 94.19 173 LEU A N 1
ATOM 1296 C CA . LEU A 1 173 ? -4.714 13.353 32.174 1.00 94.19 173 LEU A CA 1
ATOM 1297 C C . LEU A 1 173 ? -3.519 13.351 33.133 1.00 94.19 173 LEU A C 1
ATOM 1299 O O . LEU A 1 173 ? -2.408 13.762 32.803 1.00 94.19 173 LEU A O 1
ATOM 1303 N N . VAL A 1 174 ? -3.734 12.828 34.341 1.00 93.56 174 VAL A N 1
ATOM 1304 C CA . VAL A 1 174 ? -2.686 12.767 35.368 1.00 93.56 174 VAL A CA 1
ATOM 1305 C C . VAL A 1 174 ? -2.003 11.399 35.376 1.00 93.56 174 VAL A C 1
ATOM 1307 O O . VAL A 1 174 ? -2.550 10.402 35.849 1.00 93.56 174 VAL A O 1
ATOM 1310 N N . GLY A 1 175 ? -0.758 11.374 34.898 1.00 94.12 175 GLY A N 1
ATOM 1311 C CA . GLY A 1 175 ? 0.108 10.195 34.906 1.00 94.12 175 GLY A CA 1
ATOM 1312 C C . GLY A 1 175 ? -0.173 9.193 33.781 1.00 94.12 175 GLY A C 1
ATOM 1313 O O . GLY A 1 175 ? -1.180 9.257 33.080 1.00 94.12 175 GLY A O 1
ATOM 1314 N N . PHE A 1 176 ? 0.740 8.232 33.619 1.00 95.62 176 PHE A N 1
ATOM 1315 C CA . PHE A 1 176 ? 0.720 7.277 32.504 1.00 95.62 176 PHE A CA 1
ATOM 1316 C C . PHE A 1 176 ? -0.567 6.439 32.437 1.00 95.62 176 PHE A C 1
ATOM 1318 O O . PHE A 1 176 ? -1.110 6.229 31.358 1.00 95.62 176 PHE A O 1
ATOM 1325 N N . GLY A 1 177 ? -1.093 6.002 33.586 1.00 97.12 177 GLY A N 1
ATOM 1326 C CA . GLY A 1 177 ? -2.319 5.200 33.629 1.00 97.12 177 GLY A CA 1
ATOM 1327 C C . GLY A 1 177 ? -3.547 5.942 33.094 1.00 97.12 177 GLY A C 1
ATOM 1328 O O . GLY A 1 177 ? -4.339 5.352 32.366 1.00 97.12 177 GLY A O 1
ATOM 1329 N N . ALA A 1 178 ? -3.688 7.239 33.395 1.00 97.31 178 ALA A N 1
ATOM 1330 C CA . ALA A 1 178 ? -4.787 8.050 32.869 1.00 97.31 178 ALA A CA 1
ATOM 1331 C C . ALA A 1 178 ? -4.685 8.209 31.345 1.00 97.31 178 ALA A C 1
ATOM 1333 O O . ALA A 1 178 ? -5.683 8.062 30.647 1.00 97.31 178 ALA A O 1
ATOM 1334 N N . MET A 1 179 ? -3.470 8.429 30.834 1.00 97.38 179 MET A N 1
ATOM 1335 C CA . MET A 1 179 ? -3.198 8.524 29.398 1.00 97.38 179 MET A CA 1
ATOM 1336 C C . MET A 1 179 ? -3.555 7.228 28.659 1.00 97.38 179 MET A C 1
ATOM 1338 O O . MET A 1 179 ? -4.270 7.266 27.664 1.00 97.38 179 MET A O 1
ATOM 1342 N N . VAL A 1 180 ? -3.106 6.076 29.168 1.00 97.69 180 VAL A N 1
ATOM 1343 C CA . VAL A 1 180 ? -3.430 4.760 28.590 1.00 97.69 180 VAL A CA 1
ATOM 1344 C C . VAL A 1 180 ? -4.938 4.511 28.608 1.00 97.69 180 VAL A C 1
ATOM 1346 O O . VAL A 1 180 ? -5.495 4.095 27.596 1.00 97.69 180 VAL A O 1
ATOM 1349 N N . ASN A 1 181 ? -5.610 4.804 29.724 1.00 97.75 181 ASN A N 1
ATOM 1350 C CA . ASN A 1 181 ? -7.053 4.607 29.848 1.00 97.75 181 ASN A CA 1
ATOM 1351 C C . ASN A 1 181 ? -7.852 5.461 28.855 1.00 97.75 181 ASN A C 1
ATOM 1353 O O . ASN A 1 181 ? -8.803 4.950 28.271 1.00 97.75 181 ASN A O 1
ATOM 1357 N N . GLU A 1 182 ? -7.463 6.720 28.631 1.00 97.69 182 GLU A N 1
ATOM 1358 C CA . GLU A 1 182 ? -8.113 7.585 27.637 1.00 97.69 182 GLU A CA 1
ATOM 1359 C C . GLU A 1 182 ? -7.990 6.988 26.227 1.00 97.69 182 GLU A C 1
ATOM 1361 O O . GLU A 1 182 ? -8.988 6.866 25.516 1.00 97.69 182 GLU A O 1
ATOM 1366 N N . ILE A 1 183 ? -6.788 6.535 25.836 1.00 97.88 183 ILE A N 1
ATOM 1367 C CA . ILE A 1 183 ? -6.581 5.915 24.518 1.00 97.88 183 ILE A CA 1
ATOM 1368 C C . ILE A 1 183 ? -7.431 4.643 24.384 1.00 97.88 183 ILE A C 1
ATOM 1370 O O . ILE A 1 183 ? -8.080 4.453 23.358 1.00 97.88 183 ILE A O 1
ATOM 1374 N N . LEU A 1 184 ? -7.477 3.794 25.417 1.00 98.38 184 LEU A N 1
ATOM 1375 C CA . LEU A 1 184 ? -8.277 2.565 25.401 1.00 98.38 184 LEU A CA 1
ATOM 1376 C C . LEU A 1 184 ? -9.781 2.845 25.293 1.00 98.38 184 LEU A C 1
ATOM 1378 O O . LEU A 1 184 ? -10.468 2.141 24.558 1.00 98.38 184 LEU A O 1
ATOM 1382 N N . GLN A 1 185 ? -10.293 3.873 25.975 1.00 97.81 185 GLN A N 1
ATOM 1383 C CA . GLN A 1 185 ? -11.704 4.262 25.882 1.00 97.81 185 GLN A CA 1
ATOM 1384 C C . GLN A 1 185 ? -12.071 4.741 24.477 1.00 97.81 185 GLN A C 1
ATOM 1386 O O . GLN A 1 185 ? -13.120 4.367 23.950 1.00 97.81 185 GLN A O 1
ATOM 1391 N N . VAL A 1 186 ? -11.211 5.547 23.848 1.00 97.75 186 VAL A N 1
ATOM 1392 C CA . VAL A 1 186 ? -11.425 5.982 22.463 1.00 97.75 186 VAL A CA 1
ATOM 1393 C C . VAL A 1 186 ? -11.347 4.787 21.515 1.00 97.75 186 VAL A C 1
ATOM 1395 O O . VAL A 1 186 ? -12.288 4.573 20.751 1.00 97.75 186 VAL A O 1
ATOM 1398 N N . ALA A 1 187 ? -10.310 3.952 21.629 1.00 98.12 187 ALA A N 1
ATOM 1399 C CA . ALA A 1 187 ? -10.156 2.742 20.825 1.00 98.12 187 ALA A CA 1
ATOM 1400 C C . ALA A 1 187 ? -11.378 1.816 20.935 1.00 98.12 187 ALA A C 1
ATOM 1402 O O . ALA A 1 187 ? -11.868 1.321 19.924 1.00 98.12 187 ALA A O 1
ATOM 1403 N N . GLU A 1 188 ? -11.930 1.625 22.136 1.00 98.06 188 GLU A N 1
ATOM 1404 C CA . GLU A 1 188 ? -13.105 0.779 22.345 1.00 98.06 188 GLU A CA 1
ATOM 1405 C C . GLU A 1 188 ? -14.347 1.289 21.592 1.00 98.06 188 GLU A C 1
ATOM 1407 O O . GLU A 1 188 ? -15.092 0.480 21.037 1.00 98.06 188 GLU A O 1
ATOM 1412 N N . ARG A 1 189 ? -14.545 2.613 21.484 1.00 97.38 189 ARG A N 1
ATOM 1413 C CA . ARG A 1 189 ? -15.636 3.193 20.675 1.00 97.38 189 ARG A CA 1
ATOM 1414 C C . ARG A 1 189 ? -15.460 2.901 19.183 1.00 97.38 189 ARG A C 1
ATOM 1416 O O . ARG A 1 189 ? -16.430 2.516 18.531 1.00 97.38 189 ARG A O 1
ATOM 1423 N N . HIS A 1 190 ? -14.243 3.037 18.651 1.00 97.69 190 HIS A N 1
ATOM 1424 C CA . HIS A 1 190 ? -13.959 2.680 17.255 1.00 97.69 190 HIS A CA 1
ATOM 1425 C C . HIS A 1 190 ? -14.156 1.178 17.014 1.00 97.69 190 HIS A C 1
ATOM 1427 O O . HIS A 1 190 ? -14.810 0.791 16.048 1.00 97.69 190 HIS A O 1
ATOM 1433 N N . LEU A 1 191 ? -13.669 0.321 17.918 1.00 98.38 191 LEU A N 1
ATOM 1434 C CA . LEU A 1 191 ? -13.838 -1.132 17.816 1.00 98.38 191 LEU A CA 1
ATOM 1435 C C . LEU A 1 191 ? -15.316 -1.540 17.805 1.00 98.38 191 LEU A C 1
ATOM 1437 O O . LEU A 1 191 ? -15.698 -2.405 17.023 1.00 98.38 191 LEU A O 1
ATOM 1441 N N . GLN A 1 192 ? -16.168 -0.892 18.606 1.00 97.94 192 GLN A N 1
ATOM 1442 C CA . GLN A 1 192 ? -17.614 -1.136 18.585 1.00 97.94 192 GLN A CA 1
ATOM 1443 C C . GLN A 1 192 ? -18.237 -0.844 17.217 1.00 97.94 192 GLN A C 1
ATOM 1445 O O . GLN A 1 192 ? -19.070 -1.632 16.768 1.00 97.94 192 GLN A O 1
ATOM 1450 N N . ARG A 1 193 ? -17.835 0.251 16.554 1.00 97.12 193 ARG A N 1
ATOM 1451 C CA . ARG A 1 193 ? -18.315 0.618 15.210 1.00 97.12 193 ARG A CA 1
ATOM 1452 C C . ARG A 1 193 ? -17.765 -0.319 14.141 1.00 97.12 193 ARG A C 1
ATOM 1454 O O . ARG A 1 193 ? -18.542 -0.888 13.376 1.00 97.12 193 ARG A O 1
ATOM 1461 N N . LEU A 1 194 ? -16.452 -0.552 14.147 1.00 98.06 194 LEU A N 1
ATOM 1462 C CA . LEU A 1 194 ? -15.784 -1.485 13.240 1.00 98.06 194 LEU A CA 1
ATOM 1463 C C . LEU A 1 194 ? -16.391 -2.887 13.337 1.00 98.06 194 LEU A C 1
ATOM 1465 O O . LEU A 1 194 ? -16.578 -3.540 12.315 1.00 98.06 194 LEU A O 1
ATOM 1469 N N . ASN A 1 195 ? -16.771 -3.335 14.535 1.00 98.31 195 ASN A N 1
ATOM 1470 C CA . ASN A 1 195 ? -17.339 -4.663 14.733 1.00 98.31 195 ASN A CA 1
ATOM 1471 C C . ASN A 1 195 ? -18.747 -4.844 14.134 1.00 98.31 195 ASN A C 1
ATOM 1473 O O . ASN A 1 195 ? -19.191 -5.974 13.969 1.00 98.31 195 ASN A O 1
ATOM 1477 N N . GLN A 1 196 ? -19.464 -3.765 13.801 1.00 97.75 196 GLN A N 1
ATOM 1478 C CA . GLN A 1 196 ? -20.757 -3.870 13.108 1.00 97.75 196 GLN A CA 1
ATOM 1479 C C . GLN A 1 196 ? -20.609 -4.089 11.599 1.00 97.75 196 GLN A C 1
ATOM 1481 O O . GLN A 1 196 ? -21.593 -4.372 10.915 1.00 97.75 196 GLN A O 1
ATOM 1486 N N . ARG A 1 197 ? -19.395 -3.937 11.062 1.00 97.69 197 ARG A N 1
ATOM 1487 C CA . ARG A 1 197 ? -19.136 -4.043 9.629 1.00 97.69 197 ARG A CA 1
ATOM 1488 C C . ARG A 1 197 ? -19.120 -5.504 9.200 1.00 97.69 197 ARG A C 1
ATOM 1490 O O . ARG A 1 197 ? -18.613 -6.378 9.902 1.00 97.69 197 ARG A O 1
ATOM 1497 N N . GLN A 1 198 ? -19.646 -5.758 8.010 1.00 97.00 198 GLN A N 1
ATOM 1498 C CA . GLN A 1 198 ? -19.629 -7.067 7.370 1.00 97.00 198 GLN A CA 1
ATOM 1499 C C . GLN A 1 198 ? -19.026 -6.933 5.980 1.00 97.00 198 GLN A C 1
ATOM 1501 O O . GLN A 1 198 ? -19.003 -5.843 5.406 1.00 97.00 198 GLN A O 1
ATOM 1506 N N . ARG A 1 199 ? -18.497 -8.043 5.463 1.00 97.88 199 ARG A N 1
ATOM 1507 C CA . ARG A 1 199 ? -18.059 -8.083 4.073 1.00 97.88 199 ARG A CA 1
ATOM 1508 C C . ARG A 1 199 ? -19.274 -8.100 3.154 1.00 97.88 199 ARG A C 1
ATOM 1510 O O . ARG A 1 199 ? -20.304 -8.683 3.487 1.00 97.88 199 ARG A O 1
ATOM 1517 N N . GLU A 1 200 ? -19.105 -7.487 1.998 1.00 98.12 200 GLU A N 1
ATOM 1518 C CA . GLU A 1 200 ? -20.057 -7.476 0.901 1.00 98.12 200 GLU A CA 1
ATOM 1519 C C . GLU A 1 200 ? -19.344 -7.918 -0.377 1.00 98.12 200 GLU A C 1
ATOM 1521 O O . GLU A 1 200 ? -18.153 -7.636 -0.573 1.00 98.12 200 GLU A O 1
ATOM 1526 N N . THR A 1 201 ? -20.077 -8.569 -1.279 1.00 98.69 201 THR A N 1
ATOM 1527 C CA . THR A 1 201 ? -19.563 -8.905 -2.606 1.00 98.69 201 THR A CA 1
ATOM 1528 C C . THR A 1 201 ? -19.298 -7.623 -3.398 1.00 98.69 201 THR A C 1
ATOM 1530 O O . THR A 1 201 ? -20.216 -6.901 -3.788 1.00 98.69 201 THR A O 1
ATOM 1533 N N . CYS A 1 202 ? -18.023 -7.344 -3.653 1.00 98.62 202 CYS A N 1
ATOM 1534 C CA . CYS A 1 202 ? -17.537 -6.166 -4.362 1.00 98.62 202 CYS A CA 1
ATOM 1535 C C . CYS A 1 202 ? -16.907 -6.567 -5.699 1.00 98.62 202 CYS A C 1
ATOM 1537 O O . CYS A 1 202 ? -16.341 -7.652 -5.824 1.00 98.62 202 CYS A O 1
ATOM 1539 N N . SER A 1 203 ? -16.979 -5.690 -6.702 1.00 98.56 203 SER A N 1
ATOM 1540 C CA . SER A 1 203 ? -16.276 -5.896 -7.975 1.00 98.56 203 SER A CA 1
ATOM 1541 C C . SER A 1 203 ? -14.763 -5.967 -7.756 1.00 98.56 203 SER A C 1
ATOM 1543 O O . SER A 1 203 ? -14.219 -5.195 -6.968 1.00 98.56 203 SER A O 1
ATOM 1545 N N . ALA A 1 204 ? -14.065 -6.832 -8.496 1.00 98.62 204 ALA A N 1
ATOM 1546 C CA . ALA A 1 204 ? -12.602 -6.847 -8.525 1.00 98.62 204 ALA A CA 1
ATOM 1547 C C . ALA A 1 204 ? -12.001 -5.508 -9.000 1.00 98.62 204 ALA A C 1
ATOM 1549 O O . ALA A 1 204 ? -10.852 -5.228 -8.673 1.00 98.62 204 ALA A O 1
ATOM 1550 N N . ALA A 1 205 ? -12.781 -4.668 -9.695 1.00 98.62 205 ALA A N 1
ATOM 1551 C CA . ALA A 1 205 ? -12.401 -3.306 -10.082 1.00 98.62 205 ALA A CA 1
ATOM 1552 C C . ALA A 1 205 ? -12.032 -2.404 -8.888 1.00 98.62 205 ALA A C 1
ATOM 1554 O O . ALA A 1 205 ? -11.295 -1.440 -9.043 1.00 98.62 205 ALA A O 1
ATOM 1555 N N . GLU A 1 206 ? -12.520 -2.720 -7.686 1.00 98.62 206 GLU A N 1
ATOM 1556 C CA . GLU A 1 206 ? -12.260 -1.933 -6.473 1.00 98.62 206 GLU A CA 1
ATOM 1557 C C . GLU A 1 206 ? -10.899 -2.254 -5.832 1.00 98.62 206 GLU A C 1
ATOM 1559 O O . GLU A 1 206 ? -10.514 -1.648 -4.831 1.00 98.62 206 GLU A O 1
ATOM 1564 N N . LEU A 1 207 ? -10.170 -3.248 -6.354 1.00 98.75 207 LEU A N 1
ATOM 1565 C CA . LEU A 1 207 ? -8.873 -3.634 -5.811 1.00 98.75 207 LEU A CA 1
ATOM 1566 C C . LEU A 1 207 ? -7.787 -2.623 -6.183 1.00 98.75 207 LEU A C 1
ATOM 1568 O O . LEU A 1 207 ? -7.676 -2.168 -7.321 1.00 98.75 207 LEU A O 1
ATOM 1572 N N . ILE A 1 208 ? -6.918 -2.357 -5.209 1.00 98.69 208 ILE A N 1
ATOM 1573 C CA . ILE A 1 208 ? -5.679 -1.604 -5.386 1.00 98.69 208 ILE A CA 1
ATOM 1574 C C . ILE A 1 208 ? -4.525 -2.515 -4.961 1.00 98.69 208 ILE A C 1
ATOM 1576 O O . ILE A 1 208 ? -4.385 -2.841 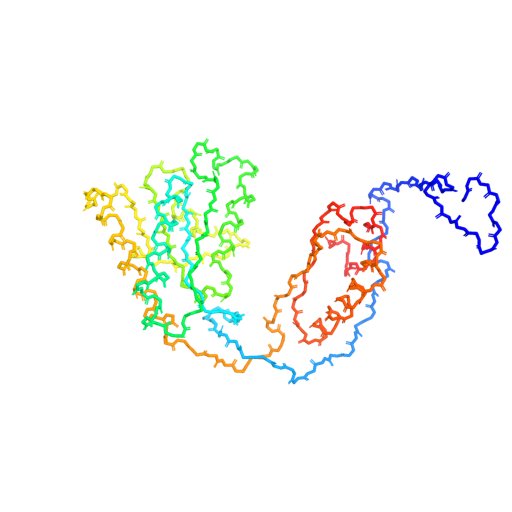-3.781 1.00 98.69 208 ILE A O 1
ATOM 1580 N N . VAL A 1 209 ? -3.712 -2.961 -5.921 1.00 98.75 209 VAL A N 1
ATOM 1581 C CA . VAL A 1 209 ? -2.668 -3.976 -5.705 1.00 98.75 209 VAL A CA 1
ATOM 1582 C C . VAL A 1 209 ? -1.284 -3.373 -5.919 1.00 98.75 209 VAL A C 1
ATOM 1584 O O . VAL A 1 209 ? -0.933 -2.973 -7.025 1.00 98.75 209 VAL A O 1
ATOM 1587 N N . GLY A 1 210 ? -0.488 -3.321 -4.850 1.00 98.31 210 GLY A N 1
ATOM 1588 C CA . GLY A 1 210 ? 0.920 -2.926 -4.903 1.00 98.31 210 GLY A CA 1
ATOM 1589 C C . GLY A 1 210 ? 1.848 -4.123 -5.110 1.00 98.31 210 GLY A C 1
ATOM 1590 O O . GLY A 1 210 ? 1.632 -5.191 -4.536 1.00 98.31 210 GLY A O 1
ATOM 1591 N N . MET A 1 211 ? 2.893 -3.931 -5.908 1.00 97.69 211 MET A N 1
ATOM 1592 C CA . MET A 1 211 ? 3.917 -4.926 -6.222 1.00 97.69 211 MET A CA 1
ATOM 1593 C C . MET A 1 211 ? 5.297 -4.362 -5.883 1.00 97.69 211 MET A C 1
ATOM 1595 O O . MET A 1 211 ? 5.595 -3.209 -6.198 1.00 97.69 211 MET A O 1
ATOM 1599 N N . GLN A 1 212 ? 6.129 -5.184 -5.249 1.00 97.12 212 GLN A N 1
ATOM 1600 C CA . GLN A 1 212 ? 7.528 -4.875 -4.960 1.00 97.12 212 GLN A CA 1
ATOM 1601 C C . GLN A 1 212 ? 8.365 -6.153 -4.989 1.00 97.12 212 GLN A C 1
ATOM 1603 O O . GLN A 1 212 ? 7.837 -7.258 -4.808 1.00 97.12 212 GLN A O 1
ATOM 1608 N N . CYS A 1 213 ? 9.667 -5.990 -5.168 1.00 96.00 213 CYS A N 1
ATOM 1609 C CA . CYS A 1 213 ? 10.655 -7.031 -4.983 1.00 96.00 213 CYS A CA 1
ATOM 1610 C C . CYS A 1 213 ? 11.041 -7.156 -3.497 1.00 96.00 213 CYS A C 1
ATOM 1612 O O . CYS A 1 213 ? 10.727 -6.317 -2.655 1.00 96.00 213 CYS A O 1
ATOM 1614 N N . GLY A 1 214 ? 11.677 -8.277 -3.155 1.00 93.44 214 GLY A N 1
ATOM 1615 C CA . GLY A 1 214 ? 12.251 -8.524 -1.831 1.00 93.44 214 GLY A CA 1
ATOM 1616 C C . GLY A 1 214 ? 13.768 -8.638 -1.930 1.00 93.44 214 GLY A C 1
ATOM 1617 O O . GLY A 1 214 ? 14.473 -7.643 -2.039 1.00 93.44 214 GLY A O 1
ATOM 1618 N N . GLY A 1 215 ? 14.284 -9.868 -1.916 1.00 93.25 215 GLY A N 1
ATOM 1619 C CA . GLY A 1 215 ? 15.674 -10.146 -2.283 1.00 93.25 215 GLY A CA 1
ATOM 1620 C C . GLY A 1 215 ? 15.788 -10.440 -3.778 1.00 93.25 215 GLY A C 1
ATOM 1621 O O . GLY A 1 215 ? 15.070 -11.306 -4.277 1.00 93.25 215 GLY A O 1
ATOM 1622 N N . SER A 1 216 ? 16.674 -9.733 -4.483 1.00 94.50 216 SER A N 1
ATOM 1623 C CA . SER A 1 216 ? 16.947 -10.002 -5.900 1.00 94.50 216 SER A CA 1
ATOM 1624 C C . SER A 1 216 ? 17.580 -11.388 -6.090 1.00 94.50 216 SER A C 1
ATOM 1626 O O . SER A 1 216 ? 18.425 -11.807 -5.297 1.00 94.50 216 SER A O 1
ATOM 1628 N N . ASP A 1 217 ? 17.156 -12.095 -7.138 1.00 97.44 217 ASP A N 1
ATOM 1629 C CA . ASP A 1 217 ? 17.608 -13.442 -7.494 1.00 97.44 217 ASP A CA 1
ATOM 1630 C C . ASP A 1 217 ? 17.654 -13.590 -9.024 1.00 97.44 217 ASP A C 1
ATOM 1632 O O . ASP A 1 217 ? 16.860 -12.988 -9.753 1.00 97.44 217 ASP A O 1
ATOM 1636 N N . ALA A 1 218 ? 18.568 -14.429 -9.517 1.00 97.62 218 ALA A N 1
ATOM 1637 C CA . ALA A 1 218 ? 18.771 -14.708 -10.936 1.00 97.62 218 ALA A CA 1
ATOM 1638 C C . ALA A 1 218 ? 17.513 -15.279 -11.616 1.00 97.62 218 ALA A C 1
ATOM 1640 O O . ALA A 1 218 ? 17.347 -15.142 -12.828 1.00 97.62 218 ALA A O 1
ATOM 1641 N N . PHE A 1 219 ? 16.610 -15.898 -10.847 1.00 97.81 219 PHE A N 1
ATOM 1642 C CA . PHE A 1 219 ? 15.360 -16.453 -11.361 1.00 97.81 219 PHE A CA 1
ATOM 1643 C C . PHE A 1 219 ? 14.181 -15.474 -11.316 1.00 97.81 219 PHE A C 1
ATOM 1645 O O . PHE A 1 219 ? 13.177 -15.726 -11.989 1.00 97.81 219 PHE A O 1
ATOM 1652 N N . SER A 1 220 ? 14.277 -14.355 -10.588 1.00 97.75 220 SER A N 1
ATOM 1653 C CA . SER A 1 220 ? 13.153 -13.429 -10.374 1.00 97.75 220 SER A CA 1
ATOM 1654 C C . SER A 1 220 ? 12.583 -12.908 -11.693 1.00 97.75 220 SER A C 1
ATOM 1656 O O . SER A 1 220 ? 11.388 -13.053 -11.961 1.00 97.75 220 SER A O 1
ATOM 1658 N N . GLY A 1 221 ? 13.456 -12.396 -12.568 1.00 97.62 221 GLY A N 1
ATOM 1659 C CA . GLY A 1 221 ? 13.090 -11.822 -13.868 1.00 97.62 221 GLY A CA 1
ATOM 1660 C C . GLY A 1 221 ? 12.581 -12.826 -14.909 1.00 97.62 221 GLY A C 1
ATOM 1661 O O . GLY A 1 221 ? 12.044 -12.414 -15.932 1.00 97.62 221 GLY A O 1
ATOM 1662 N N . VAL A 1 222 ? 12.716 -14.132 -14.655 1.00 98.06 222 VAL A N 1
ATOM 1663 C CA . VAL A 1 222 ? 12.310 -15.204 -15.584 1.00 98.06 222 VAL A CA 1
ATOM 1664 C C . VAL A 1 222 ? 11.222 -16.122 -15.017 1.00 98.06 222 VAL A C 1
ATOM 1666 O O . VAL A 1 222 ? 10.769 -17.026 -15.715 1.00 98.06 222 VAL A O 1
ATOM 1669 N N . THR A 1 223 ? 10.774 -15.894 -13.775 1.00 98.31 223 THR A N 1
ATOM 1670 C CA . THR A 1 223 ? 9.728 -16.697 -13.116 1.00 98.31 223 THR A CA 1
ATOM 1671 C C . THR A 1 223 ? 8.653 -15.830 -12.454 1.00 98.31 223 THR A C 1
ATOM 1673 O O . THR A 1 223 ? 7.608 -15.581 -13.057 1.00 98.31 223 THR A O 1
ATOM 1676 N N . ALA A 1 224 ? 8.897 -15.357 -11.229 1.00 98.19 224 ALA A N 1
ATOM 1677 C CA . ALA A 1 224 ? 7.926 -14.633 -10.417 1.00 98.19 224 ALA A CA 1
ATOM 1678 C C . ALA A 1 224 ? 7.528 -13.295 -11.051 1.00 98.19 224 ALA A C 1
ATOM 1680 O O . ALA A 1 224 ? 6.336 -13.013 -11.155 1.00 98.19 224 ALA A O 1
ATOM 1681 N N . ASN A 1 225 ? 8.490 -12.505 -11.540 1.00 98.38 225 ASN A N 1
ATOM 1682 C CA . ASN A 1 225 ? 8.201 -11.179 -12.090 1.00 98.38 225 ASN A CA 1
ATOM 1683 C C . ASN A 1 225 ? 7.310 -11.266 -13.347 1.00 98.38 225 ASN A C 1
ATOM 1685 O O . ASN A 1 225 ? 6.304 -10.559 -13.391 1.00 98.38 225 ASN A O 1
ATOM 1689 N N . PRO A 1 226 ? 7.573 -12.159 -14.330 1.00 98.56 226 PRO A N 1
ATOM 1690 C CA . PRO A 1 226 ? 6.644 -12.385 -15.439 1.00 98.56 226 PRO A CA 1
ATOM 1691 C C . PRO A 1 226 ? 5.249 -12.854 -15.005 1.00 98.56 226 PRO A C 1
ATOM 1693 O O . PRO A 1 226 ? 4.252 -12.395 -15.560 1.00 98.56 226 PRO A O 1
ATOM 1696 N N . ALA A 1 227 ? 5.153 -13.741 -14.007 1.00 98.69 227 ALA A N 1
ATOM 1697 C CA . ALA A 1 227 ? 3.862 -14.221 -13.508 1.00 98.69 227 ALA A CA 1
ATOM 1698 C C . ALA A 1 227 ? 3.048 -13.097 -12.842 1.00 98.69 227 ALA A C 1
ATOM 1700 O O . ALA A 1 227 ? 1.849 -12.965 -13.090 1.00 98.69 227 ALA A O 1
ATOM 1701 N N . VAL A 1 228 ? 3.709 -12.256 -12.043 1.00 98.56 228 VAL A N 1
ATOM 1702 C CA . VAL A 1 228 ? 3.116 -11.061 -11.429 1.00 98.56 228 VAL A CA 1
ATOM 1703 C C . VAL A 1 228 ? 2.724 -10.034 -12.496 1.00 98.56 228 VAL A C 1
ATOM 1705 O O . VAL A 1 228 ? 1.638 -9.468 -12.409 1.00 98.56 228 VAL A O 1
ATOM 1708 N N . GLY A 1 229 ? 3.534 -9.855 -13.544 1.00 98.56 229 GLY A N 1
ATOM 1709 C CA . GLY A 1 229 ? 3.196 -9.012 -14.695 1.00 98.56 229 GLY A CA 1
ATOM 1710 C C . GLY A 1 229 ? 1.933 -9.484 -15.421 1.00 98.56 229 GLY A C 1
ATOM 1711 O O . GLY A 1 229 ? 1.049 -8.685 -15.706 1.00 98.56 229 GLY A O 1
ATOM 1712 N N . PHE A 1 230 ? 1.777 -10.793 -15.628 1.00 98.75 230 PHE A N 1
ATOM 1713 C CA . PHE A 1 230 ? 0.547 -11.336 -16.207 1.00 98.75 230 PHE A CA 1
ATOM 1714 C C . PHE A 1 230 ? -0.668 -11.124 -15.289 1.00 98.75 230 PHE A C 1
ATOM 1716 O O . PHE A 1 230 ? -1.741 -10.746 -15.754 1.00 98.75 230 PHE A O 1
ATOM 1723 N N . ALA A 1 231 ? -0.509 -11.319 -13.977 1.00 98.75 231 ALA A N 1
ATOM 1724 C CA . ALA A 1 231 ? -1.566 -11.037 -13.007 1.00 98.75 231 ALA A CA 1
ATOM 1725 C C . ALA A 1 231 ? -1.937 -9.541 -12.956 1.00 98.75 231 ALA A C 1
ATOM 1727 O O . ALA A 1 231 ? -3.117 -9.220 -12.821 1.00 98.75 231 ALA A O 1
ATOM 1728 N N . SER A 1 232 ? -0.960 -8.640 -13.120 1.00 98.75 232 SER A N 1
ATOM 1729 C CA . SER A 1 232 ? -1.180 -7.195 -13.265 1.00 98.75 232 SER A CA 1
ATOM 1730 C C . SER A 1 232 ? -2.131 -6.900 -14.420 1.00 98.75 232 SER A C 1
ATOM 1732 O O . SER A 1 232 ? -3.137 -6.223 -14.229 1.00 98.75 232 SER A O 1
ATOM 1734 N N . ASP A 1 233 ? -1.862 -7.456 -15.602 1.00 98.62 233 ASP A N 1
ATOM 1735 C CA . ASP A 1 233 ? -2.695 -7.225 -16.784 1.00 98.62 233 ASP A CA 1
ATOM 1736 C C . ASP A 1 233 ? -4.118 -7.776 -16.598 1.00 98.62 233 ASP A C 1
ATOM 1738 O O . ASP A 1 233 ? -5.086 -7.166 -17.052 1.00 98.62 233 ASP A O 1
ATOM 1742 N N . LEU A 1 234 ? -4.285 -8.903 -15.892 1.00 98.81 234 LEU A N 1
ATOM 1743 C CA . LEU A 1 234 ? -5.613 -9.419 -15.536 1.00 98.81 234 LEU A CA 1
ATOM 1744 C C . LEU A 1 234 ? -6.373 -8.462 -14.608 1.00 98.81 234 LEU A C 1
ATOM 1746 O O . LEU A 1 234 ? -7.556 -8.221 -14.832 1.00 98.81 234 LEU A O 1
ATOM 1750 N N . LEU A 1 235 ? -5.706 -7.901 -13.597 1.00 98.81 235 LEU A N 1
ATOM 1751 C CA . LEU A 1 235 ? -6.298 -6.930 -12.673 1.00 98.81 235 LEU A CA 1
ATOM 1752 C C . LEU A 1 235 ? -6.698 -5.637 -13.395 1.00 98.81 235 LEU A C 1
ATOM 1754 O O . LEU A 1 235 ? -7.826 -5.176 -13.227 1.00 98.81 235 LEU A O 1
ATOM 1758 N N . VAL A 1 236 ? -5.827 -5.107 -14.259 1.00 98.50 236 VAL A N 1
ATOM 1759 C CA . VAL A 1 236 ? -6.129 -3.932 -15.095 1.00 98.50 236 VAL A CA 1
ATOM 1760 C C . VAL A 1 236 ? -7.345 -4.199 -15.986 1.00 98.50 236 VAL A C 1
ATOM 1762 O O . VAL A 1 236 ? -8.241 -3.364 -16.072 1.00 98.50 236 VAL A O 1
ATOM 1765 N N . ARG A 1 237 ? -7.449 -5.393 -16.587 1.00 98.62 237 ARG A N 1
ATOM 1766 C CA . ARG A 1 237 ? -8.623 -5.790 -17.387 1.00 98.62 237 ARG A CA 1
ATOM 1767 C C . ARG A 1 237 ? -9.912 -5.907 -16.571 1.00 98.62 237 ARG A C 1
ATOM 1769 O O . ARG A 1 237 ? -10.984 -5.757 -17.150 1.00 98.62 237 ARG A O 1
ATOM 1776 N N . CYS A 1 238 ? -9.830 -6.166 -15.266 1.00 98.62 238 CYS A N 1
ATOM 1777 C CA . CYS A 1 238 ? -10.975 -6.105 -14.351 1.00 98.62 238 CYS A CA 1
ATOM 1778 C C . CYS A 1 238 ? -11.356 -4.667 -13.951 1.00 98.62 238 CYS A C 1
ATOM 1780 O O . CYS A 1 238 ? -12.348 -4.489 -13.251 1.00 98.62 238 CYS A O 1
ATOM 1782 N N . GLY A 1 239 ? -10.579 -3.653 -14.348 1.00 98.50 239 GLY A N 1
ATOM 1783 C CA . GLY A 1 239 ? -10.749 -2.260 -13.926 1.00 98.50 239 GLY A CA 1
ATOM 1784 C C . GLY A 1 239 ? -10.091 -1.923 -12.585 1.00 98.50 239 GLY A C 1
ATOM 1785 O O . GLY A 1 239 ? -10.337 -0.845 -12.055 1.00 98.50 239 GLY A O 1
ATOM 1786 N N . ALA A 1 240 ? -9.281 -2.829 -12.029 1.00 98.69 240 ALA A N 1
ATOM 1787 C CA . ALA A 1 240 ? -8.548 -2.599 -10.788 1.00 98.69 240 ALA A CA 1
ATOM 1788 C C . ALA A 1 240 ? -7.358 -1.652 -11.003 1.00 98.69 240 ALA A C 1
ATOM 1790 O O . ALA A 1 240 ? -6.877 -1.461 -12.121 1.00 98.69 240 ALA A O 1
ATOM 1791 N N . THR A 1 241 ? -6.821 -1.114 -9.908 1.00 98.75 241 THR A N 1
ATOM 1792 C CA . THR A 1 241 ? -5.585 -0.321 -9.928 1.00 98.75 241 THR A CA 1
ATOM 1793 C C . THR A 1 241 ? -4.392 -1.182 -9.524 1.00 98.75 241 THR A C 1
ATOM 1795 O O . THR A 1 241 ? -4.409 -1.838 -8.481 1.00 98.75 241 THR A O 1
ATOM 1798 N N . VAL A 1 242 ? -3.322 -1.147 -10.318 1.00 98.62 242 VAL A N 1
ATOM 1799 C CA . VAL A 1 242 ? -2.056 -1.825 -10.008 1.00 98.62 242 VAL A CA 1
ATOM 1800 C C . VAL A 1 242 ? -0.931 -0.804 -9.883 1.00 98.62 242 VAL A C 1
ATOM 1802 O O . VAL A 1 242 ? -0.860 0.148 -10.656 1.00 98.62 242 VAL A O 1
ATOM 1805 N N . MET A 1 243 ? -0.045 -1.004 -8.908 1.00 98.56 243 MET A N 1
ATOM 1806 C CA . MET A 1 243 ? 1.102 -0.139 -8.647 1.00 98.56 243 MET A CA 1
ATOM 1807 C C . MET A 1 243 ? 2.394 -0.953 -8.577 1.00 98.56 243 MET A C 1
ATOM 1809 O O . MET A 1 243 ? 2.455 -1.981 -7.907 1.00 98.56 243 MET A O 1
ATOM 1813 N N . PHE A 1 244 ? 3.446 -0.432 -9.199 1.00 98.00 244 PHE A N 1
ATOM 1814 C CA . PHE A 1 244 ? 4.839 -0.812 -8.957 1.00 98.00 244 PHE A CA 1
ATOM 1815 C C . PHE A 1 244 ? 5.619 0.453 -8.563 1.00 98.00 244 PHE A C 1
ATOM 1817 O O . PHE A 1 244 ? 5.145 1.568 -8.794 1.00 98.00 244 PHE A O 1
ATOM 1824 N N . SER A 1 245 ? 6.763 0.324 -7.890 1.00 95.62 245 SER A N 1
ATOM 1825 C CA . SER A 1 245 ? 7.471 1.486 -7.324 1.00 95.62 245 SER A CA 1
ATOM 1826 C C . SER A 1 245 ? 8.987 1.398 -7.515 1.00 95.62 245 SER A C 1
ATOM 1828 O O . SER A 1 245 ? 9.455 1.601 -8.627 1.00 95.62 245 SER A O 1
ATOM 1830 N N . GLU A 1 246 ? 9.746 1.151 -6.442 1.00 97.75 246 GLU A N 1
ATOM 1831 C CA . GLU A 1 246 ? 11.178 0.808 -6.441 1.00 97.75 246 GLU A CA 1
ATOM 1832 C C . GLU A 1 246 ? 12.036 1.528 -7.498 1.00 97.75 246 GLU A C 1
ATOM 1834 O O . GLU A 1 246 ? 12.666 0.898 -8.342 1.00 97.75 246 GLU A O 1
ATOM 1839 N N . VAL A 1 247 ? 12.094 2.868 -7.436 1.00 98.00 247 VAL A N 1
ATOM 1840 C CA . VAL A 1 247 ? 12.839 3.710 -8.400 1.00 98.00 247 VAL A CA 1
ATOM 1841 C C . VAL A 1 247 ? 14.255 3.187 -8.658 1.00 98.00 247 VAL A C 1
ATOM 1843 O O . VAL A 1 247 ? 14.685 3.159 -9.806 1.00 98.00 247 VAL A O 1
ATOM 1846 N N . THR A 1 248 ? 14.964 2.748 -7.614 1.00 97.62 248 THR A N 1
ATOM 1847 C CA . THR A 1 248 ? 16.317 2.181 -7.725 1.00 97.62 248 THR A CA 1
ATOM 1848 C C . THR A 1 248 ? 16.362 0.913 -8.584 1.00 97.62 248 THR A C 1
ATOM 1850 O O . THR A 1 248 ? 17.296 0.761 -9.361 1.00 97.62 248 THR A O 1
ATOM 1853 N N . GLU A 1 249 ? 15.356 0.043 -8.491 1.00 97.69 249 GLU A N 1
ATOM 1854 C CA . GLU A 1 249 ? 15.291 -1.232 -9.226 1.00 97.69 249 GLU A CA 1
ATOM 1855 C C . GLU A 1 249 ? 14.948 -1.028 -10.707 1.00 97.69 249 GLU A C 1
ATOM 1857 O O . GLU A 1 249 ? 15.406 -1.767 -11.576 1.00 97.69 249 GLU A O 1
ATOM 1862 N N . VAL A 1 250 ? 14.155 0.000 -11.027 1.00 97.75 250 VAL A N 1
ATOM 1863 C CA . VAL A 1 250 ? 13.711 0.266 -12.407 1.00 97.75 250 VAL A CA 1
ATOM 1864 C C . VAL A 1 250 ? 14.548 1.322 -13.130 1.00 97.75 250 VAL A C 1
ATOM 1866 O O . VAL A 1 250 ? 14.379 1.513 -14.337 1.00 97.75 250 VAL A O 1
ATOM 1869 N N . ARG A 1 251 ? 15.455 2.016 -12.426 1.00 98.31 251 ARG A N 1
ATOM 1870 C CA . ARG A 1 251 ? 16.193 3.181 -12.945 1.00 98.31 251 ARG A CA 1
ATOM 1871 C C . ARG A 1 251 ? 16.918 2.890 -14.252 1.00 98.31 251 ARG A C 1
ATOM 1873 O O . ARG A 1 251 ? 16.861 3.717 -15.165 1.00 98.31 251 ARG A O 1
ATOM 1880 N N . ASP A 1 252 ? 17.575 1.744 -14.349 1.00 98.12 252 ASP A N 1
ATOM 1881 C CA . ASP A 1 252 ? 18.412 1.402 -15.505 1.00 98.12 252 ASP A CA 1
ATOM 1882 C C . ASP A 1 252 ? 17.586 0.841 -16.678 1.00 98.12 252 ASP A C 1
ATOM 1884 O O . ASP A 1 252 ? 18.049 0.799 -17.818 1.00 98.12 252 ASP A O 1
ATOM 1888 N N . ALA A 1 253 ? 16.310 0.524 -16.432 1.00 98.19 253 ALA A N 1
ATOM 1889 C CA . ALA A 1 253 ? 15.339 0.061 -17.422 1.00 98.19 253 ALA A CA 1
ATOM 1890 C C . ALA A 1 253 ? 14.252 1.104 -17.753 1.00 98.19 253 ALA A C 1
ATOM 1892 O O . ALA A 1 253 ? 13.308 0.794 -18.479 1.00 98.19 253 ALA A O 1
ATOM 1893 N N . ILE A 1 254 ? 14.373 2.351 -17.277 1.00 98.31 254 ILE A N 1
ATOM 1894 C CA . ILE A 1 254 ? 13.359 3.407 -17.472 1.00 98.31 254 ILE A CA 1
ATOM 1895 C C . ILE A 1 254 ? 13.015 3.649 -18.951 1.00 98.31 254 ILE A C 1
ATOM 1897 O O . ILE A 1 254 ? 11.862 3.905 -19.288 1.00 98.31 254 ILE A O 1
ATOM 1901 N N . HIS A 1 255 ? 13.988 3.464 -19.846 1.00 97.94 255 HIS A N 1
ATOM 1902 C CA . HIS A 1 255 ? 13.826 3.569 -21.298 1.00 97.94 255 HIS A CA 1
ATOM 1903 C C . HIS A 1 255 ? 12.862 2.525 -21.901 1.00 97.94 255 HIS A C 1
ATOM 1905 O O . HIS A 1 255 ? 12.460 2.662 -23.053 1.00 97.94 255 HIS A O 1
ATOM 1911 N N . LEU A 1 256 ? 12.486 1.490 -21.139 1.00 98.25 256 LEU A N 1
ATOM 1912 C CA . LEU A 1 256 ? 11.468 0.493 -21.495 1.00 98.25 256 LEU A CA 1
ATOM 1913 C C . LEU A 1 256 ? 10.089 0.811 -20.893 1.00 98.25 256 LEU A C 1
ATOM 1915 O O . LEU A 1 256 ? 9.086 0.239 -21.323 1.00 98.25 256 LEU A O 1
ATOM 1919 N N . LEU A 1 257 ? 10.020 1.716 -19.913 1.00 98.44 257 LEU A N 1
ATOM 1920 C CA . LEU A 1 257 ? 8.770 2.172 -19.303 1.00 98.44 257 LEU A CA 1
ATOM 1921 C C . LEU A 1 257 ? 8.211 3.396 -20.034 1.00 98.44 257 LEU A C 1
ATOM 1923 O O . LEU A 1 257 ? 7.035 3.403 -20.389 1.00 98.44 257 LEU A O 1
ATOM 1927 N N . THR A 1 258 ? 9.052 4.393 -20.333 1.00 98.44 258 THR A N 1
ATOM 1928 C CA . THR A 1 258 ? 8.620 5.643 -20.985 1.00 98.44 258 THR A CA 1
ATOM 1929 C C . THR A 1 258 ? 7.932 5.466 -22.345 1.00 98.44 258 THR A C 1
ATOM 1931 O O . THR A 1 258 ? 7.044 6.256 -22.650 1.00 98.44 258 THR A O 1
ATOM 1934 N N . PRO A 1 259 ? 8.216 4.444 -23.177 1.00 98.62 259 PRO A N 1
ATOM 1935 C CA . PRO A 1 259 ? 7.450 4.233 -24.405 1.00 98.62 259 PRO A CA 1
ATOM 1936 C C . PRO A 1 259 ? 5.987 3.837 -24.160 1.00 98.62 259 PRO A C 1
ATOM 1938 O O . PRO A 1 259 ? 5.167 4.017 -25.056 1.00 98.62 259 PRO A O 1
ATOM 1941 N N . ARG A 1 260 ? 5.673 3.277 -22.984 1.00 98.31 260 ARG A N 1
ATOM 1942 C CA . ARG A 1 260 ? 4.380 2.654 -22.649 1.00 98.31 260 ARG A CA 1
ATOM 1943 C C . ARG A 1 260 ? 3.418 3.583 -21.904 1.00 98.31 260 ARG A C 1
ATOM 1945 O O . ARG A 1 260 ? 2.282 3.186 -21.665 1.00 98.31 260 ARG A O 1
ATOM 1952 N N . VAL A 1 261 ? 3.863 4.776 -21.511 1.00 98.25 261 VAL A N 1
ATOM 1953 C CA . VAL A 1 261 ? 3.006 5.794 -20.880 1.00 98.25 261 VAL A CA 1
ATOM 1954 C C . VAL A 1 261 ? 1.905 6.243 -21.841 1.00 98.25 261 VAL A C 1
ATOM 1956 O O . VAL A 1 261 ? 2.102 6.252 -23.054 1.00 98.25 261 VAL A O 1
ATOM 1959 N N . ILE A 1 262 ? 0.742 6.621 -21.313 1.00 97.88 262 ILE A N 1
ATOM 1960 C CA . ILE A 1 262 ? -0.447 6.917 -22.130 1.00 97.88 262 ILE A CA 1
ATOM 1961 C C . ILE A 1 262 ? -0.314 8.206 -22.961 1.00 97.88 262 ILE A C 1
ATOM 1963 O O . ILE A 1 262 ? -0.959 8.346 -23.999 1.00 97.88 262 ILE A O 1
ATOM 1967 N N . ASN A 1 263 ? 0.502 9.163 -22.512 1.00 97.81 263 ASN A N 1
ATOM 1968 C CA . ASN A 1 263 ? 0.760 10.441 -23.178 1.00 97.81 263 ASN A CA 1
ATOM 1969 C C . ASN A 1 263 ? 2.076 11.058 -22.661 1.00 97.81 263 ASN A C 1
ATOM 1971 O O . ASN A 1 263 ? 2.711 10.482 -21.797 1.00 97.81 263 ASN A O 1
ATOM 1975 N N . GLN A 1 264 ? 2.493 12.216 -23.185 1.00 96.75 264 GLN A N 1
ATOM 1976 C CA . GLN A 1 264 ? 3.767 12.855 -22.805 1.00 96.75 264 GLN A CA 1
ATOM 1977 C C . GLN A 1 264 ? 3.780 13.524 -21.420 1.00 96.75 264 GLN A C 1
ATOM 1979 O O . GLN A 1 264 ? 4.857 13.860 -20.934 1.00 96.75 264 GLN A O 1
ATOM 1984 N N . GLU A 1 265 ? 2.613 13.812 -20.840 1.00 97.31 265 GLU A N 1
ATOM 1985 C CA . GLU A 1 265 ? 2.515 14.410 -19.502 1.00 97.31 265 GLU A CA 1
ATOM 1986 C C . GLU A 1 265 ? 2.811 13.372 -18.406 1.00 97.31 265 GLU A C 1
ATOM 1988 O O . GLU A 1 265 ? 3.381 13.726 -17.374 1.00 97.31 265 GLU A O 1
ATOM 1993 N N . VAL A 1 266 ? 2.443 12.109 -18.658 1.00 95.00 266 VAL A N 1
ATOM 1994 C CA . VAL A 1 266 ? 2.712 10.924 -17.822 1.00 95.00 266 VAL A CA 1
ATOM 1995 C C . VAL A 1 266 ? 4.095 10.351 -18.117 1.00 95.00 266 VAL A C 1
ATOM 1997 O O . VAL A 1 266 ? 4.811 10.036 -17.142 1.00 95.00 266 VAL A O 1
#

Secondary structure (DSSP, 8-state):
--S---TT----GGG-PPPPPPPGGGS--SSSPPPPPPP--S-EEEEEE-TTS-EESS-EEEEEESSGGGHHHHHHHHHHIIIIIGGG-TT--EEEEE--S-SSSS-TTSGGGHHHHHHHHHHHT-GGGTT-EEEEE-SS-SS-HHHHHS-BTTB------GGGEEETT-TT--HHHHHHHHHHHHHHHHHHHHTT---EEEEGGG-EEEE---S--TTGGGTHHHHHHHHHHHHHHTT-EEEE--HHHHGGGHHHHGGGSSSS--

Organism: Enterobacter agglomerans (NCBI:txid549)